Protein AF-A0A954IRK1-F1 (afdb_monomer)

Solvent-accessible surface area (backbone atoms only — not comparable to full-atom values): 16805 Å² total; per-residue (Å²): 124,54,46,43,70,70,38,47,50,55,27,49,77,69,71,39,44,66,49,48,50,53,33,41,55,30,56,16,26,64,76,26,81,50,84,68,35,54,69,31,32,67,33,58,53,97,67,85,59,77,88,41,52,36,66,66,55,35,39,48,58,37,45,70,46,44,84,88,58,62,56,24,46,35,26,43,45,80,78,45,67,74,75,62,48,66,50,53,34,32,78,46,75,53,88,55,41,67,70,48,80,45,56,43,41,37,35,34,39,58,61,42,58,61,42,58,49,44,34,32,38,35,38,72,78,34,48,40,92,78,71,48,68,74,46,49,45,78,35,68,38,31,64,66,62,91,68,44,46,77,43,63,74,48,96,66,40,38,28,31,40,37,39,39,54,75,55,65,72,40,56,63,46,92,92,42,90,55,64,42,30,51,33,33,34,39,34,35,27,29,46,87,82,35,62,18,31,75,15,40,43,36,40,35,40,68,68,35,42,43,77,43,61,50,100,84,50,46,58,40,33,41,33,33,48,45,24,85,78,67,72,43,87,65,57,60,90,73,46,59,43,50,72,36,33,39,41,46,39,60,50,96,88,65,48,70,58,21,32,42,36,41,40,86,95,44,77,46,45,31,38,54,81,33,30,41,51,82,49,95,97,38,70,33,49,61,45,48,42,80,40,76,45,96,89,72,48,63,35,55,38,77,42,76,50,78,81,129

Structure (mmCIF, N/CA/C/O backbone):
data_AF-A0A954IRK1-F1
#
_entry.id   AF-A0A954IRK1-F1
#
loop_
_atom_site.group_PDB
_atom_site.id
_atom_site.type_symbol
_atom_site.label_atom_id
_atom_site.label_alt_id
_atom_site.label_comp_id
_atom_site.label_asym_id
_atom_site.label_entity_id
_atom_site.label_seq_id
_atom_site.pdbx_PDB_ins_code
_atom_site.Cartn_x
_atom_site.Cartn_y
_atom_site.Cartn_z
_atom_site.occupancy
_atom_site.B_iso_or_equiv
_atom_site.auth_seq_id
_atom_site.auth_comp_id
_atom_site.auth_asym_id
_atom_site.auth_atom_id
_atom_site.pdbx_PDB_model_num
ATOM 1 N N . ALA A 1 1 ? -11.948 16.836 29.911 1.00 56.88 1 ALA A N 1
ATOM 2 C CA . ALA A 1 1 ? -11.462 15.596 29.266 1.00 56.88 1 ALA A CA 1
ATOM 3 C C . ALA A 1 1 ? -12.558 14.551 29.419 1.00 56.88 1 ALA A C 1
ATOM 5 O O . ALA A 1 1 ? -13.017 14.391 30.538 1.00 56.88 1 ALA A O 1
ATOM 6 N N . ALA A 1 2 ? -13.036 13.943 28.328 1.00 86.31 2 ALA A N 1
ATOM 7 C CA . ALA A 1 2 ? -14.229 13.086 28.358 1.00 86.31 2 ALA A CA 1
ATOM 8 C C . ALA A 1 2 ? -13.985 11.698 28.986 1.00 86.31 2 ALA A C 1
ATOM 10 O O . ALA A 1 2 ? -14.882 11.148 29.616 1.00 86.31 2 ALA A O 1
ATOM 11 N N . PHE A 1 3 ? -12.760 11.166 28.884 1.00 95.19 3 PHE A N 1
ATOM 12 C CA . PHE A 1 3 ? -12.379 9.949 29.604 1.00 95.19 3 PHE A CA 1
ATOM 13 C C . PHE A 1 3 ? -12.382 10.165 31.112 1.00 95.19 3 PHE A C 1
ATOM 15 O O . PHE A 1 3 ? -11.866 11.175 31.604 1.00 95.19 3 PHE A O 1
ATOM 22 N N . ARG A 1 4 ? -12.849 9.148 31.836 1.00 95.62 4 ARG A N 1
ATOM 23 C CA . ARG A 1 4 ? -12.657 9.063 33.283 1.00 95.62 4 ARG A CA 1
ATOM 24 C C . ARG A 1 4 ? -11.159 9.023 33.635 1.00 95.62 4 ARG A C 1
ATOM 26 O O . ARG A 1 4 ? -10.378 8.454 32.859 1.00 95.62 4 ARG A O 1
ATOM 33 N N . PRO A 1 5 ? -10.720 9.639 34.750 1.00 96.50 5 PRO A N 1
ATOM 34 C CA . PRO A 1 5 ? -9.298 9.755 35.084 1.00 96.50 5 PRO A CA 1
ATOM 35 C C . PRO A 1 5 ? -8.544 8.418 35.096 1.00 96.50 5 PRO A C 1
ATOM 37 O O . PRO A 1 5 ? -7.454 8.325 34.531 1.00 96.50 5 PRO A O 1
ATOM 40 N N . GLU A 1 6 ? -9.144 7.374 35.665 1.00 96.62 6 GLU A N 1
ATOM 41 C CA . GLU A 1 6 ? -8.580 6.025 35.762 1.00 96.62 6 GLU A CA 1
ATOM 42 C C . GLU A 1 6 ? -8.412 5.358 34.390 1.00 96.62 6 GLU A C 1
ATOM 44 O O . GLU A 1 6 ? -7.393 4.722 34.113 1.00 96.62 6 GLU A O 1
ATOM 49 N N . VAL A 1 7 ? -9.368 5.581 33.486 1.00 96.81 7 VAL A N 1
ATOM 50 C CA . VAL A 1 7 ? -9.326 5.088 32.102 1.00 96.81 7 VAL A CA 1
ATOM 51 C C . VAL A 1 7 ? -8.220 5.795 31.331 1.00 96.81 7 VAL A C 1
ATOM 53 O O . VAL A 1 7 ? -7.391 5.147 30.692 1.00 96.81 7 VAL A O 1
ATOM 56 N N . LYS A 1 8 ? -8.153 7.128 31.439 1.00 96.94 8 LYS A N 1
ATOM 57 C CA . LYS A 1 8 ? -7.100 7.925 30.802 1.00 96.94 8 LYS A CA 1
ATOM 58 C C . LYS A 1 8 ? -5.712 7.500 31.285 1.00 96.94 8 LYS A C 1
ATOM 60 O O . LYS A 1 8 ? -4.800 7.389 30.465 1.00 96.94 8 LYS A O 1
ATOM 65 N N . ALA A 1 9 ? -5.546 7.258 32.585 1.00 96.94 9 ALA A N 1
ATOM 66 C CA . ALA A 1 9 ? -4.287 6.799 33.164 1.00 96.94 9 ALA A CA 1
ATOM 67 C C . ALA A 1 9 ? -3.873 5.429 32.599 1.00 96.94 9 ALA A C 1
ATOM 69 O O . ALA A 1 9 ? -2.768 5.310 32.066 1.00 96.94 9 ALA A O 1
ATOM 70 N N . LYS A 1 10 ? -4.778 4.437 32.610 1.00 96.94 10 LYS A N 1
ATOM 71 C CA . LYS A 1 10 ? -4.513 3.087 32.079 1.00 96.94 10 LYS A CA 1
ATOM 72 C C . LYS A 1 10 ? -4.170 3.112 30.585 1.00 96.94 10 LYS A C 1
ATOM 74 O O . LYS A 1 10 ? -3.194 2.495 30.164 1.00 96.94 10 LYS A O 1
ATOM 79 N N . LEU A 1 11 ? -4.906 3.891 29.789 1.00 96.12 11 LEU A N 1
ATOM 80 C CA . LEU A 1 11 ? -4.621 4.080 28.363 1.00 96.12 11 LEU A CA 1
ATOM 81 C C . LEU A 1 11 ? -3.277 4.775 28.112 1.00 96.12 11 LEU A C 1
ATOM 83 O O . LEU A 1 11 ? -2.574 4.418 27.170 1.00 96.12 11 LEU A O 1
ATOM 87 N N . THR A 1 12 ? -2.907 5.759 28.935 1.00 96.62 12 THR A N 1
ATOM 88 C CA . THR A 1 12 ? -1.621 6.467 28.807 1.00 96.62 12 THR A CA 1
ATOM 89 C C . THR A 1 12 ? -0.462 5.526 29.113 1.00 96.62 12 THR A C 1
ATOM 91 O O . THR A 1 12 ? 0.466 5.431 28.316 1.00 96.62 12 THR A O 1
ATOM 94 N N . GLN A 1 13 ? -0.549 4.779 30.217 1.00 96.19 13 GLN A N 1
ATOM 95 C CA . GLN A 1 13 ? 0.470 3.808 30.618 1.00 96.19 13 GLN A CA 1
ATOM 96 C C . GLN A 1 13 ? 0.676 2.717 29.557 1.00 96.19 13 GLN A C 1
ATOM 98 O O . GLN A 1 13 ? 1.802 2.293 29.318 1.00 96.19 13 GLN A O 1
ATOM 103 N N . ALA A 1 14 ? -0.401 2.295 28.894 1.00 94.38 14 ALA A N 1
ATOM 104 C CA . ALA A 1 14 ? -0.354 1.298 27.829 1.00 94.38 14 ALA A CA 1
ATOM 105 C C . ALA A 1 14 ? 0.052 1.857 26.449 1.00 94.38 14 ALA A C 1
ATOM 107 O O . ALA A 1 14 ? 0.154 1.086 25.495 1.00 94.38 14 ALA A O 1
ATOM 108 N N . GLY A 1 15 ? 0.234 3.177 26.305 1.00 94.31 15 GLY A N 1
ATOM 109 C CA . GLY A 1 15 ? 0.493 3.821 25.011 1.00 94.31 15 GLY A CA 1
ATOM 110 C C . GLY A 1 15 ? -0.710 3.833 24.054 1.00 94.31 15 GLY A C 1
ATOM 111 O O . GLY A 1 15 ? -0.543 4.033 22.855 1.00 94.31 15 GLY A O 1
ATOM 112 N N . LEU A 1 16 ? -1.930 3.629 24.563 1.00 95.56 16 LEU A N 1
ATOM 113 C CA . LEU A 1 16 ? -3.160 3.477 23.775 1.00 95.56 16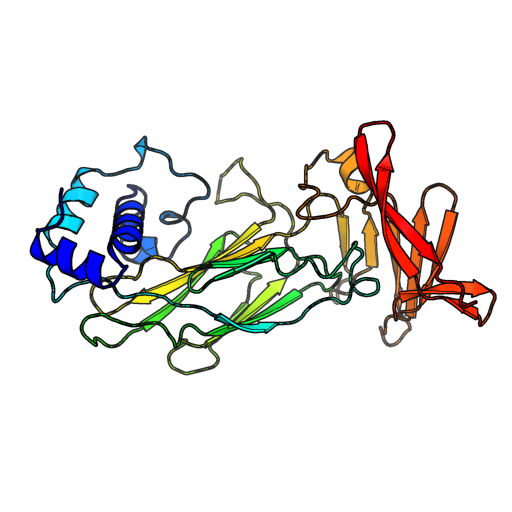 LEU A CA 1
ATOM 114 C C . LEU A 1 16 ? -4.116 4.670 23.851 1.00 95.56 16 LEU A C 1
ATOM 116 O O . LEU A 1 16 ? -5.164 4.639 23.209 1.00 95.56 16 LEU A O 1
ATOM 120 N N . LEU A 1 17 ? -3.764 5.748 24.561 1.00 95.94 17 LEU A N 1
ATOM 121 C CA . LEU A 1 17 ? -4.626 6.931 24.666 1.00 95.94 17 LEU A CA 1
ATOM 122 C C . LEU A 1 17 ? -4.953 7.538 23.295 1.00 95.94 17 LEU A C 1
ATOM 124 O O . LEU A 1 17 ? -6.123 7.645 22.937 1.00 95.94 17 LEU A O 1
ATOM 128 N N . MET A 1 18 ? -3.936 7.911 22.515 1.00 95.81 18 MET A N 1
ATOM 129 C CA . MET A 1 18 ? -4.160 8.530 21.204 1.00 95.81 18 MET A CA 1
ATOM 130 C C . MET A 1 18 ? -4.753 7.565 20.169 1.00 95.81 18 MET A C 1
ATOM 132 O O . MET A 1 18 ? -5.680 7.979 19.474 1.00 95.81 18 MET A O 1
ATOM 136 N N . PRO A 1 19 ? -4.325 6.289 20.084 1.00 95.62 19 PRO A N 1
ATOM 137 C CA . PRO A 1 19 ? -5.022 5.297 19.268 1.00 95.62 19 PRO A CA 1
ATOM 138 C C . PRO A 1 19 ? -6.514 5.183 19.615 1.00 95.62 19 PRO A C 1
ATOM 140 O O . PRO A 1 19 ? -7.358 5.216 18.722 1.00 95.62 19 PRO A O 1
ATOM 143 N N . THR A 1 20 ? -6.862 5.150 20.904 1.00 96.38 20 THR A N 1
ATOM 144 C CA . THR A 1 20 ? -8.264 5.100 21.353 1.00 96.38 20 THR A CA 1
ATOM 145 C C . THR A 1 20 ? -9.031 6.355 20.943 1.00 96.38 20 THR A C 1
ATOM 147 O O . THR A 1 20 ? -10.150 6.256 20.449 1.00 96.38 20 THR A O 1
ATOM 150 N N . VAL A 1 21 ? -8.425 7.541 21.064 1.00 95.75 21 VAL A N 1
ATOM 151 C CA . VAL A 1 21 ? -9.028 8.788 20.564 1.00 95.75 21 VAL A CA 1
ATOM 152 C C . VAL A 1 21 ? -9.284 8.714 19.056 1.00 95.75 21 VAL A C 1
ATOM 154 O O . VAL A 1 21 ? -10.361 9.106 18.618 1.00 95.75 21 VAL A O 1
ATOM 157 N N . GLN A 1 22 ? -8.349 8.177 18.262 1.00 94.94 22 GLN A N 1
ATOM 158 C CA . GLN A 1 22 ? -8.554 8.002 16.818 1.00 94.94 22 GLN A CA 1
ATOM 159 C C . GLN A 1 22 ? -9.697 7.032 16.505 1.00 94.94 22 GLN A C 1
ATOM 161 O O . GLN A 1 22 ? -10.480 7.284 15.589 1.00 94.94 22 GLN A O 1
ATOM 166 N N . MET A 1 23 ? -9.812 5.937 17.259 1.00 96.56 23 MET A N 1
ATOM 167 C CA . MET A 1 23 ? -10.917 4.992 17.118 1.00 96.56 23 MET A CA 1
ATOM 168 C C . MET A 1 23 ? -12.263 5.675 17.381 1.00 96.56 23 MET A C 1
ATOM 170 O O . MET A 1 23 ? -13.152 5.599 16.535 1.00 96.56 23 MET A O 1
ATOM 174 N N . ILE A 1 24 ? -12.389 6.391 18.505 1.00 96.00 24 ILE A N 1
ATOM 175 C CA . ILE A 1 24 ? -13.615 7.121 18.857 1.00 96.00 24 ILE A CA 1
ATOM 176 C C . ILE A 1 24 ? -13.931 8.180 17.799 1.00 96.00 24 ILE A C 1
ATOM 178 O O . ILE A 1 24 ? -15.072 8.269 17.355 1.00 96.00 24 ILE A O 1
ATOM 182 N N . PHE A 1 25 ? -12.936 8.956 17.364 1.00 95.81 25 PHE A N 1
ATOM 183 C CA . PHE A 1 25 ? -13.105 9.987 16.341 1.00 95.81 25 PHE A CA 1
ATOM 184 C C . PHE A 1 25 ? -13.715 9.421 15.052 1.00 95.81 25 PHE A C 1
ATOM 186 O O . PHE A 1 25 ? -14.681 9.969 14.530 1.00 95.81 25 PHE A O 1
ATOM 193 N N . ARG A 1 26 ? -13.201 8.278 14.585 1.00 96.38 26 ARG A N 1
ATOM 194 C CA . ARG A 1 26 ? -13.695 7.582 13.387 1.00 96.38 26 ARG A CA 1
ATOM 195 C C . ARG A 1 26 ? -15.095 7.001 13.581 1.00 96.38 26 ARG A C 1
ATOM 197 O O . ARG A 1 26 ? -15.951 7.198 12.727 1.00 96.38 26 ARG A O 1
ATOM 204 N N . MET A 1 27 ? -15.349 6.361 14.724 1.00 95.69 27 MET A N 1
ATOM 205 C CA . MET A 1 27 ? -16.680 5.863 15.105 1.00 95.69 27 MET A CA 1
ATOM 206 C C . MET A 1 27 ? -17.723 6.980 15.230 1.00 95.69 27 MET A C 1
ATOM 208 O O . MET A 1 27 ? -18.918 6.735 15.083 1.00 95.69 27 MET A O 1
ATOM 212 N N . SER A 1 28 ? -17.277 8.200 15.523 1.00 95.25 28 SER A N 1
ATOM 213 C CA . SER A 1 28 ? -18.137 9.368 15.718 1.00 95.25 28 SER A CA 1
ATOM 214 C C . SER A 1 28 ? -18.416 10.135 14.427 1.00 95.25 28 SER A C 1
ATOM 216 O O . SER A 1 28 ? -19.041 11.189 14.471 1.00 95.25 28 SER A O 1
ATOM 218 N N . ASN A 1 29 ? -17.969 9.638 13.274 1.00 95.06 29 ASN A N 1
ATOM 219 C CA . ASN A 1 29 ? -18.402 10.190 11.999 1.00 95.06 29 ASN A CA 1
ATOM 220 C C . ASN A 1 29 ? -19.899 9.880 11.796 1.00 95.06 29 ASN A C 1
ATOM 222 O O . ASN A 1 29 ? -20.327 8.746 11.985 1.00 95.06 29 ASN A O 1
ATOM 226 N N . LYS A 1 30 ? -20.696 10.881 11.415 1.00 95.12 30 LYS A N 1
ATOM 227 C CA . LYS A 1 30 ? -22.149 10.769 11.200 1.00 95.12 30 LYS A CA 1
ATOM 228 C C . LYS A 1 30 ? -22.521 9.761 10.115 1.00 95.12 30 LYS A C 1
ATOM 230 O O . LYS A 1 30 ? -23.611 9.216 10.164 1.00 95.12 30 LYS A O 1
ATOM 235 N N . GLN A 1 31 ? -21.617 9.494 9.172 1.00 92.62 31 GLN A N 1
ATOM 236 C CA . GLN A 1 31 ? -21.798 8.460 8.146 1.00 92.62 31 GLN A CA 1
ATOM 237 C C . GLN A 1 31 ? -21.628 7.029 8.689 1.00 92.62 31 GLN A C 1
ATOM 239 O O . GLN A 1 31 ? -21.910 6.066 7.981 1.00 92.62 31 GLN A O 1
ATOM 244 N N . VAL A 1 32 ? -21.128 6.879 9.921 1.00 95.00 32 VAL A N 1
ATOM 245 C CA . VAL A 1 32 ? -20.986 5.599 10.623 1.00 95.00 32 VAL A CA 1
ATOM 246 C C . VAL A 1 32 ? -22.231 5.399 11.481 1.00 95.00 32 VAL A C 1
ATOM 248 O O . VAL A 1 32 ? -22.283 5.789 12.656 1.00 95.00 32 VAL A O 1
ATOM 251 N N . GLU A 1 33 ? -23.252 4.823 10.856 1.00 93.56 33 G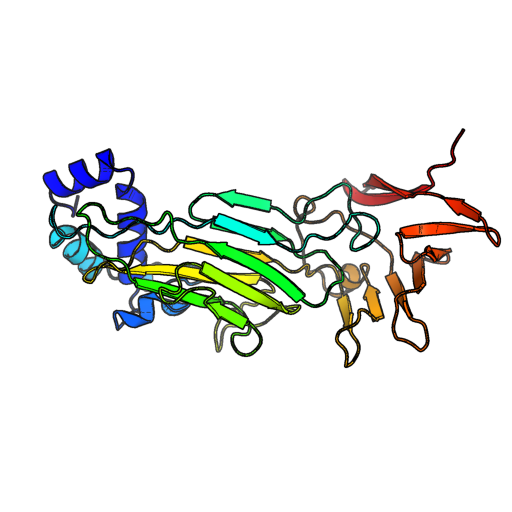LU A N 1
ATOM 252 C CA . GLU A 1 33 ? -24.578 4.618 11.444 1.00 93.56 33 GLU A CA 1
ATOM 253 C C . GLU A 1 33 ? -24.621 3.334 12.277 1.00 93.56 33 GLU A C 1
ATOM 255 O O . GLU A 1 33 ? -25.239 3.290 13.341 1.00 93.56 33 GLU A O 1
ATOM 260 N N . THR A 1 34 ? -23.897 2.307 11.832 1.00 93.50 34 THR A N 1
ATOM 261 C CA . THR A 1 34 ? -23.828 0.989 12.465 1.00 93.50 34 THR A CA 1
ATOM 262 C C . THR A 1 34 ? -22.408 0.659 12.942 1.00 93.50 34 THR A C 1
ATOM 264 O O . THR A 1 34 ? -21.432 1.232 12.450 1.00 93.50 34 THR A O 1
ATOM 267 N N . PRO A 1 35 ? -22.239 -0.285 13.889 1.00 89.75 35 PRO A N 1
ATOM 268 C CA . PRO A 1 35 ? -20.911 -0.767 14.277 1.00 89.75 35 PRO A CA 1
ATOM 269 C C . PRO A 1 35 ? -20.104 -1.359 13.112 1.00 89.75 35 PRO A C 1
ATOM 271 O O . PRO A 1 35 ? -18.876 -1.255 13.111 1.00 89.75 35 PRO A O 1
ATOM 274 N N . ASP A 1 36 ? -20.781 -1.947 12.123 1.00 93.25 36 ASP A N 1
ATOM 275 C CA . ASP A 1 36 ? -20.142 -2.575 10.964 1.00 93.25 36 ASP A CA 1
ATOM 276 C C . ASP A 1 36 ? -19.598 -1.544 9.968 1.00 93.25 36 ASP A C 1
ATOM 278 O O . ASP A 1 36 ? -18.547 -1.779 9.369 1.00 93.25 36 ASP A O 1
ATOM 282 N N . ASP A 1 37 ? -20.213 -0.356 9.872 1.00 96.19 37 ASP A N 1
ATOM 283 C CA . ASP A 1 37 ? -19.698 0.750 9.049 1.00 96.19 37 ASP A CA 1
ATOM 284 C C . ASP A 1 37 ? -18.270 1.152 9.446 1.00 96.19 37 ASP A C 1
ATOM 286 O O . ASP A 1 37 ? -17.517 1.664 8.610 1.00 96.19 37 ASP A O 1
ATOM 290 N N . TYR A 1 38 ? -17.863 0.879 10.693 1.00 96.81 38 TYR A N 1
ATOM 291 C CA . TYR A 1 38 ? -16.495 1.106 11.150 1.00 96.81 38 TYR A CA 1
ATOM 292 C C . TYR A 1 38 ? -15.457 0.352 10.325 1.00 96.81 38 TYR A C 1
ATOM 294 O O . TYR A 1 38 ? -14.358 0.846 10.142 1.00 96.81 38 TYR A O 1
ATOM 302 N N . ARG A 1 39 ? -15.785 -0.831 9.801 1.00 95.94 39 ARG A N 1
ATOM 303 C CA . ARG A 1 39 ? -14.852 -1.653 9.015 1.00 95.94 39 ARG A CA 1
ATOM 304 C C . ARG A 1 39 ? -14.965 -1.376 7.513 1.00 95.94 39 ARG A C 1
ATOM 306 O O . ARG A 1 39 ? -14.617 -2.220 6.692 1.00 95.94 39 ARG A O 1
ATOM 313 N N . THR A 1 40 ? -15.464 -0.201 7.142 1.00 95.31 40 THR A N 1
ATOM 314 C CA . THR A 1 40 ? -15.662 0.210 5.746 1.00 95.31 40 THR A CA 1
ATOM 315 C C . THR A 1 40 ? -15.008 1.560 5.478 1.00 95.31 40 THR A C 1
ATOM 317 O O . THR A 1 40 ? -14.686 2.308 6.403 1.00 95.31 40 THR A O 1
ATOM 320 N N . GLY A 1 41 ? -14.868 1.930 4.202 1.00 92.88 41 GLY A N 1
ATOM 321 C CA . GLY A 1 41 ? -14.355 3.247 3.810 1.00 92.88 41 GLY A CA 1
ATOM 322 C C . GLY A 1 41 ? -15.096 4.437 4.447 1.00 92.88 41 GLY A C 1
ATOM 323 O O . GLY A 1 41 ? -14.490 5.494 4.618 1.00 92.88 41 GLY A O 1
ATOM 324 N N . LYS A 1 42 ? -16.355 4.272 4.896 1.00 93.31 42 LYS A N 1
ATOM 325 C CA . LYS A 1 42 ? -17.151 5.331 5.551 1.00 93.31 42 LYS A CA 1
ATOM 326 C C . LYS A 1 42 ? -16.490 5.884 6.820 1.00 93.31 42 LYS A C 1
ATOM 328 O O . LYS A 1 42 ? -16.449 7.095 7.026 1.00 93.31 42 LYS A O 1
ATOM 333 N N . ALA A 1 43 ? -15.927 5.015 7.663 1.00 95.56 43 ALA A N 1
ATOM 334 C CA . ALA A 1 43 ? -15.214 5.417 8.884 1.00 95.56 43 ALA A CA 1
ATOM 335 C C . ALA A 1 43 ? -13.750 5.826 8.626 1.00 95.56 43 ALA A C 1
ATOM 337 O O . ALA A 1 43 ? -13.053 6.359 9.505 1.00 95.56 43 ALA A O 1
ATOM 338 N N . HIS A 1 44 ? -13.268 5.583 7.407 1.00 94.94 44 HIS A N 1
ATOM 339 C CA . HIS A 1 44 ? -11.887 5.796 6.997 1.00 94.94 44 HIS A CA 1
ATOM 340 C C . HIS A 1 44 ? -11.770 6.636 5.717 1.00 94.94 44 HIS A C 1
ATOM 342 O O . HIS A 1 44 ? -11.042 6.242 4.805 1.00 94.94 44 HIS A O 1
ATOM 348 N N . PRO A 1 45 ? -12.430 7.810 5.644 1.00 92.00 45 PRO A N 1
ATOM 349 C CA . PRO A 1 45 ? -12.411 8.616 4.437 1.00 92.00 45 PRO A CA 1
ATOM 350 C C . PRO A 1 45 ? -11.007 9.164 4.162 1.00 92.00 45 PRO A C 1
ATOM 352 O O . PRO A 1 45 ? -10.193 9.354 5.070 1.00 92.00 45 PRO A O 1
ATOM 355 N N . THR A 1 46 ? -10.746 9.486 2.893 1.00 88.62 46 THR A N 1
ATOM 356 C CA . THR A 1 46 ? -9.491 10.139 2.474 1.00 88.62 46 THR A CA 1
ATOM 357 C C . THR A 1 46 ? -9.278 11.465 3.198 1.00 88.62 46 THR A C 1
ATOM 359 O O . THR A 1 46 ? -8.155 11.795 3.571 1.00 88.62 46 THR A O 1
ATOM 362 N N . VAL A 1 47 ? -10.362 12.215 3.399 1.00 88.81 47 VAL A N 1
ATOM 363 C CA . VAL A 1 47 ? -10.377 13.496 4.102 1.00 88.81 47 VAL A CA 1
ATOM 364 C C . VAL A 1 47 ? -11.571 13.504 5.046 1.00 88.81 47 VAL A C 1
ATOM 366 O O . VAL A 1 47 ? -12.674 13.128 4.655 1.00 88.81 47 VAL A O 1
ATOM 369 N N . PHE A 1 48 ? -11.355 13.936 6.285 1.00 91.31 48 PHE A N 1
ATOM 370 C CA . PHE A 1 48 ? -12.439 14.131 7.242 1.00 91.31 48 PHE A CA 1
ATOM 371 C C . PHE A 1 48 ? -13.077 15.504 7.043 1.00 91.31 48 PHE A C 1
ATOM 373 O O . PHE A 1 48 ? -12.387 16.521 7.100 1.00 91.31 48 PHE A O 1
ATOM 380 N N . ASP A 1 49 ? -14.397 15.537 6.867 1.00 90.69 49 ASP A N 1
ATOM 381 C CA . ASP A 1 49 ? -15.177 16.770 6.956 1.00 90.69 49 ASP A CA 1
ATOM 382 C C . ASP A 1 49 ? -15.569 17.009 8.417 1.00 90.69 49 ASP A C 1
ATOM 384 O O . ASP A 1 49 ? -16.282 16.209 9.027 1.00 90.69 49 ASP A O 1
ATOM 388 N N . GLY A 1 50 ? -15.126 18.135 8.980 1.00 90.81 50 GLY A N 1
ATOM 389 C CA . GLY A 1 50 ? -15.436 18.514 10.356 1.00 90.81 50 GLY A CA 1
ATOM 390 C C . GLY A 1 50 ? -16.939 18.590 10.649 1.00 90.81 50 GLY A C 1
ATOM 391 O O . GLY A 1 50 ? -17.358 18.318 11.772 1.00 90.81 50 GLY A O 1
ATOM 392 N N . LYS A 1 51 ? -17.774 18.881 9.640 1.00 93.75 51 LYS A N 1
ATOM 393 C CA . LYS A 1 51 ? -19.242 18.913 9.779 1.00 93.75 51 LYS A CA 1
ATOM 394 C C . LYS A 1 51 ? -19.847 17.529 10.022 1.00 93.75 51 LYS A C 1
ATOM 396 O O . LYS A 1 51 ? -20.957 17.432 10.559 1.00 93.75 51 LYS A O 1
ATOM 401 N N . GLN A 1 52 ? -19.127 16.473 9.646 1.00 93.25 52 GLN A N 1
ATOM 402 C CA . GLN A 1 52 ? -19.536 15.081 9.822 1.00 93.25 52 GLN A CA 1
ATOM 403 C C . GLN A 1 52 ? -19.122 14.505 11.177 1.00 93.25 52 GLN A C 1
ATOM 405 O O . GLN A 1 52 ? -19.424 13.353 11.457 1.00 93.25 52 GLN A O 1
ATOM 410 N N . ILE A 1 53 ? -18.468 15.276 12.046 1.00 93.31 53 ILE A N 1
ATOM 411 C CA . ILE A 1 53 ? -18.106 14.807 13.384 1.00 93.31 53 ILE A CA 1
ATOM 412 C C . ILE A 1 53 ? -19.308 14.968 14.322 1.00 93.31 53 ILE A C 1
ATOM 414 O O . ILE A 1 53 ? -19.837 16.068 14.495 1.00 93.31 53 ILE A O 1
ATOM 418 N N . ASP A 1 54 ? -19.723 13.880 14.963 1.00 95.38 54 ASP A N 1
ATOM 419 C CA . ASP A 1 54 ? -20.654 13.893 16.087 1.00 95.38 54 ASP A CA 1
ATOM 420 C C . ASP A 1 54 ? -19.881 14.034 17.408 1.00 95.38 54 ASP A C 1
ATOM 422 O O . ASP A 1 54 ? -19.352 13.076 17.979 1.00 95.38 54 ASP A O 1
ATOM 426 N N . MET A 1 55 ? -19.802 15.271 17.900 1.00 94.12 55 MET A N 1
ATOM 427 C CA . MET A 1 55 ? -19.107 15.581 19.149 1.00 94.12 55 MET A CA 1
ATOM 428 C C . MET A 1 55 ? -19.758 14.936 20.377 1.00 94.12 55 MET A C 1
ATOM 430 O O . MET A 1 55 ? -19.047 14.590 21.321 1.00 94.12 55 MET A O 1
ATOM 434 N N . VAL A 1 56 ? -21.085 14.781 20.389 1.00 94.94 56 VAL A N 1
ATOM 435 C CA . VAL A 1 56 ? -21.805 14.205 21.534 1.00 94.94 56 VAL A CA 1
ATOM 436 C C . VAL A 1 56 ? -21.511 12.712 21.611 1.00 94.94 56 VAL A C 1
ATOM 438 O O . VAL A 1 56 ? -21.116 12.225 22.670 1.00 94.94 56 VAL A O 1
ATOM 441 N N . LYS A 1 57 ? -21.582 12.007 20.474 1.00 95.06 57 LYS A N 1
ATOM 442 C CA . LYS A 1 57 ? -21.184 10.596 20.364 1.00 95.06 57 LYS A CA 1
ATOM 443 C C . LYS A 1 57 ? -19.740 10.387 20.824 1.00 95.06 57 LYS A C 1
ATOM 445 O O . LYS A 1 57 ? -19.482 9.494 21.627 1.00 95.06 57 LYS A O 1
ATOM 450 N N . MET A 1 58 ? -18.820 11.263 20.416 1.00 95.06 58 MET A N 1
ATOM 451 C CA . MET A 1 58 ? -17.413 11.193 20.828 1.00 95.06 58 MET A CA 1
ATOM 452 C C . MET A 1 58 ? -17.228 11.320 22.348 1.00 95.06 58 MET A C 1
ATOM 454 O O . MET A 1 58 ? -16.454 10.564 22.943 1.00 95.06 58 MET A O 1
ATOM 458 N N . VAL A 1 59 ? -17.928 12.262 22.990 1.00 95.44 59 VAL A N 1
ATOM 459 C CA . VAL A 1 59 ? -17.864 12.452 24.448 1.00 95.44 59 VAL A CA 1
ATOM 460 C C . VAL A 1 59 ? -18.471 11.258 25.183 1.00 95.44 59 VAL A C 1
ATOM 462 O O . VAL A 1 59 ? -17.839 10.750 26.110 1.00 95.44 59 VAL A O 1
ATOM 465 N N . ASN A 1 60 ? -19.638 10.779 24.747 1.00 95.06 60 ASN A N 1
ATOM 466 C CA . ASN A 1 60 ? -20.330 9.654 25.378 1.00 95.06 60 ASN A CA 1
ATOM 467 C C . ASN A 1 60 ? -19.496 8.370 25.303 1.00 95.06 60 ASN A C 1
ATOM 469 O O . ASN A 1 60 ? -19.230 7.760 26.335 1.00 95.06 60 ASN A O 1
ATOM 473 N N . MET A 1 61 ? -18.962 8.030 24.123 1.00 94.56 61 MET A N 1
ATOM 474 C CA . MET A 1 61 ? -18.098 6.856 23.952 1.00 94.56 61 MET A CA 1
ATOM 475 C C . MET A 1 61 ? -16.866 6.896 24.866 1.00 94.56 61 MET A C 1
ATOM 477 O O . MET A 1 61 ? -16.488 5.882 25.449 1.00 94.56 61 MET A O 1
ATOM 481 N N . ALA A 1 62 ? -16.227 8.062 25.007 1.00 95.25 62 ALA A N 1
ATOM 482 C CA . ALA A 1 62 ? -15.076 8.214 25.895 1.00 95.25 62 ALA A CA 1
ATOM 483 C C . ALA A 1 62 ? -15.459 8.091 27.380 1.00 95.25 62 ALA A C 1
ATOM 485 O O . ALA A 1 62 ? -14.670 7.581 28.177 1.00 95.25 62 ALA A O 1
ATOM 486 N N . HIS A 1 63 ? -16.648 8.565 27.756 1.00 94.81 63 HIS A N 1
ATOM 487 C CA . HIS A 1 63 ? -17.136 8.524 29.132 1.00 94.81 63 HIS A CA 1
ATOM 488 C C . HIS A 1 63 ? -17.560 7.111 29.566 1.00 94.81 63 HIS A C 1
ATOM 490 O O . HIS A 1 63 ? -17.255 6.685 30.684 1.00 94.81 63 HIS A O 1
ATOM 496 N N . GLU A 1 64 ? -18.214 6.372 28.668 1.00 93.31 64 GLU A N 1
ATOM 497 C CA . GLU A 1 64 ? -18.738 5.022 28.907 1.00 93.31 64 GLU A CA 1
ATOM 498 C C . GLU A 1 64 ? -17.636 3.966 29.071 1.00 93.31 64 GLU A C 1
ATOM 500 O O . GLU A 1 64 ? -17.817 3.002 29.818 1.00 93.31 64 GLU A O 1
ATOM 505 N N . MET A 1 65 ? -16.465 4.157 28.450 1.00 94.31 65 MET A N 1
ATOM 506 C CA . MET A 1 65 ? -15.328 3.242 28.612 1.00 94.31 65 MET A CA 1
ATOM 507 C C . MET A 1 65 ? -14.935 3.077 30.080 1.00 94.31 65 MET A C 1
ATOM 509 O O . MET A 1 65 ? -14.862 4.050 30.829 1.00 94.31 65 MET A O 1
ATOM 513 N N . THR A 1 66 ? -14.648 1.837 30.478 1.00 95.19 66 THR A N 1
ATOM 514 C CA . THR A 1 66 ? -14.137 1.430 31.799 1.00 95.19 66 THR A CA 1
ATOM 515 C C . THR A 1 66 ? -12.740 0.818 31.649 1.00 95.19 66 THR A C 1
ATOM 517 O O . THR A 1 66 ? -12.313 0.472 30.548 1.00 95.19 66 THR A O 1
ATOM 520 N N . THR A 1 67 ? -12.028 0.597 32.756 1.00 94.81 67 THR A N 1
ATOM 521 C CA . THR A 1 67 ? -10.737 -0.116 32.738 1.00 94.81 67 THR A CA 1
ATOM 522 C C . THR A 1 67 ? -10.836 -1.568 32.259 1.00 94.81 67 THR A C 1
ATOM 524 O O . THR A 1 67 ? -9.817 -2.120 31.844 1.00 94.81 67 THR A O 1
ATOM 527 N N . GLU A 1 68 ? -12.034 -2.159 32.279 1.00 93.06 68 GLU A N 1
ATOM 528 C CA . GLU A 1 68 ? -12.321 -3.550 31.879 1.00 93.06 68 GLU A CA 1
ATOM 529 C C . GLU A 1 68 ? -12.867 -3.665 30.448 1.00 93.06 68 GLU A C 1
ATOM 531 O O . GLU A 1 68 ? -13.150 -4.751 29.936 1.00 93.06 68 GLU A O 1
ATOM 536 N N . THR A 1 69 ? -13.066 -2.523 29.798 1.00 91.62 69 THR A N 1
ATOM 537 C CA . THR A 1 69 ? -13.730 -2.414 28.498 1.00 91.62 69 THR A CA 1
ATOM 538 C C . THR A 1 69 ? -12.904 -1.542 27.555 1.00 91.62 69 THR A C 1
ATOM 540 O O . THR A 1 69 ? -13.424 -0.785 26.751 1.00 91.62 69 THR A O 1
ATOM 543 N N . LEU A 1 70 ? -11.579 -1.617 27.664 1.00 95.31 70 LEU A N 1
ATOM 544 C CA . LEU A 1 70 ? -10.688 -0.871 26.780 1.00 95.31 70 LEU A CA 1
ATOM 545 C C . LEU A 1 70 ? -10.666 -1.499 25.378 1.00 95.31 70 LEU A C 1
ATOM 547 O O . LEU A 1 70 ? -10.858 -2.712 25.252 1.00 95.31 70 LEU A O 1
ATOM 551 N N . PRO A 1 71 ? -10.430 -0.705 24.321 1.00 96.00 71 PRO A N 1
ATOM 552 C CA . PRO A 1 71 ? -10.277 -1.253 22.985 1.00 96.00 71 PRO A CA 1
ATOM 553 C C . PRO A 1 71 ? -8.990 -2.081 22.862 1.00 96.00 71 PRO A C 1
ATOM 555 O O . PRO A 1 71 ? -7.984 -1.770 23.514 1.00 96.00 71 PRO A O 1
ATOM 558 N N . PRO A 1 72 ? -8.994 -3.111 22.001 1.00 97.50 72 PRO A N 1
ATOM 559 C CA . PRO A 1 72 ? -7.793 -3.871 21.702 1.00 97.50 72 PRO A CA 1
ATOM 560 C C . PRO A 1 72 ? -6.840 -3.069 20.804 1.00 97.50 72 PRO A C 1
ATOM 562 O O . PRO A 1 72 ? -7.195 -2.043 20.219 1.00 97.50 72 PRO A O 1
ATOM 565 N N . PHE A 1 73 ? -5.612 -3.557 20.666 1.00 97.44 73 PHE A N 1
ATOM 566 C CA . PHE A 1 73 ? -4.584 -2.988 19.803 1.00 97.44 73 PHE A CA 1
ATOM 567 C C . PHE A 1 73 ? -4.306 -3.918 18.624 1.00 97.44 73 PHE A C 1
ATOM 569 O O . PHE A 1 73 ? -3.868 -5.052 18.826 1.00 97.44 73 PHE A O 1
ATOM 576 N N . CYS A 1 74 ? -4.548 -3.425 17.406 1.00 98.19 74 CYS A N 1
ATOM 577 C CA . CYS A 1 74 ? -4.187 -4.120 16.175 1.00 98.19 74 CYS A CA 1
ATOM 578 C C . CYS A 1 74 ? -2.727 -3.832 15.833 1.00 98.19 74 CYS A C 1
ATOM 580 O O . CYS A 1 74 ? -2.345 -2.675 15.640 1.00 98.19 74 CYS A O 1
ATOM 582 N N . GLN A 1 75 ? -1.931 -4.889 15.732 1.00 98.12 75 GLN A N 1
ATOM 583 C CA . GLN A 1 75 ? -0.543 -4.819 15.307 1.00 98.12 75 GLN A CA 1
ATOM 584 C C . GLN A 1 75 ? -0.340 -5.712 14.093 1.00 98.12 75 GLN A C 1
ATOM 586 O O . GLN A 1 75 ? -0.648 -6.897 14.166 1.00 98.12 75 GLN A O 1
ATOM 591 N N . ILE A 1 76 ? 0.212 -5.146 13.022 1.00 98.75 76 ILE A N 1
ATOM 592 C CA . ILE A 1 76 ? 0.449 -5.818 11.746 1.00 98.75 76 ILE A CA 1
ATOM 593 C C . ILE A 1 76 ? 1.936 -5.874 11.394 1.00 98.75 76 ILE A C 1
ATOM 595 O O . ILE A 1 76 ? 2.720 -5.016 11.803 1.00 98.75 76 ILE A O 1
ATOM 599 N N . GLU A 1 77 ? 2.317 -6.877 10.610 1.00 98.69 77 GLU A N 1
ATOM 600 C CA . GLU A 1 77 ? 3.645 -6.999 10.014 1.00 98.69 77 GLU A CA 1
ATOM 601 C C . GLU A 1 77 ? 3.607 -7.723 8.664 1.00 98.69 77 GLU A C 1
ATOM 603 O O . GLU A 1 77 ? 2.708 -8.526 8.396 1.00 98.69 77 GLU A O 1
ATOM 608 N N . VAL A 1 78 ? 4.608 -7.449 7.823 1.00 98.62 78 VAL A N 1
ATOM 609 C CA . VAL A 1 78 ? 4.859 -8.215 6.597 1.00 98.62 78 VAL A CA 1
ATOM 610 C C . VAL A 1 78 ? 5.685 -9.445 6.948 1.00 98.62 78 VAL A C 1
ATOM 612 O O . VAL A 1 78 ? 6.785 -9.331 7.484 1.00 98.62 78 VAL A O 1
ATOM 615 N N . VAL A 1 79 ? 5.148 -10.618 6.632 1.00 98.50 79 VAL A N 1
ATOM 616 C CA . VAL A 1 79 ? 5.832 -11.909 6.773 1.00 98.50 79 VAL A CA 1
ATOM 617 C C . VAL A 1 79 ? 6.639 -12.206 5.515 1.00 98.50 79 VAL A C 1
ATOM 619 O O . VAL A 1 79 ? 7.773 -12.669 5.590 1.00 98.50 79 VAL A O 1
ATOM 622 N N . GLU A 1 80 ? 6.036 -11.944 4.359 1.00 98.31 80 GLU A N 1
ATOM 623 C CA . GLU A 1 80 ? 6.588 -12.239 3.045 1.00 98.31 80 GLU A CA 1
ATOM 624 C C . GLU A 1 80 ? 6.026 -11.233 2.041 1.00 98.31 80 GLU A C 1
ATOM 626 O O . GLU A 1 80 ? 4.870 -10.827 2.152 1.00 98.31 80 GLU A O 1
ATOM 631 N N . GLU A 1 81 ? 6.815 -10.816 1.059 1.00 97.75 81 GLU A N 1
ATOM 632 C CA . GLU A 1 81 ? 6.317 -9.996 -0.040 1.00 97.75 81 GLU A CA 1
ATOM 633 C C . GLU A 1 81 ? 7.156 -10.173 -1.297 1.00 97.75 81 GLU A C 1
ATOM 635 O O . GLU A 1 81 ? 8.370 -10.379 -1.235 1.00 97.75 81 GLU A O 1
ATOM 640 N N . ASP A 1 82 ? 6.499 -10.014 -2.441 1.00 95.38 82 ASP A N 1
ATOM 641 C CA . ASP A 1 82 ? 7.180 -10.016 -3.725 1.00 95.38 82 ASP A CA 1
ATOM 642 C C . ASP A 1 82 ? 7.742 -8.613 -3.978 1.00 95.38 82 ASP A C 1
ATOM 644 O O . ASP A 1 82 ? 7.003 -7.622 -3.983 1.00 95.38 82 ASP A O 1
ATOM 648 N N . LEU A 1 83 ? 9.061 -8.511 -4.153 1.00 93.38 83 LEU A N 1
ATOM 649 C CA . LEU A 1 83 ? 9.761 -7.254 -4.427 1.00 93.38 83 LEU A CA 1
ATOM 650 C C . LEU A 1 83 ? 10.409 -7.289 -5.806 1.00 93.38 83 LEU A C 1
ATOM 652 O O . LEU A 1 83 ? 11.055 -8.271 -6.185 1.00 93.38 83 LEU A O 1
ATOM 656 N N . GLY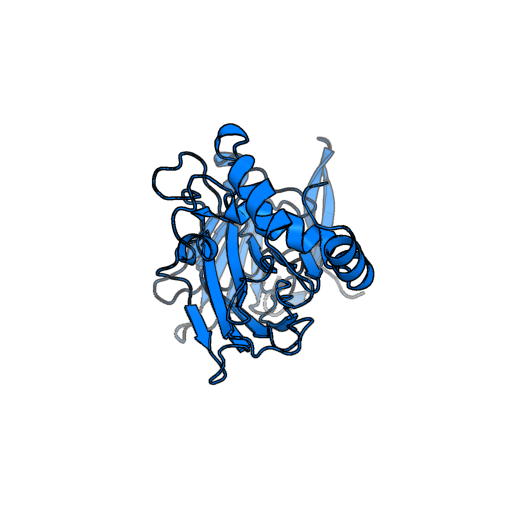 A 1 84 ? 10.268 -6.187 -6.536 1.00 94.94 84 GLY A N 1
ATOM 657 C CA . GLY A 1 84 ? 10.955 -5.994 -7.798 1.00 94.94 84 GLY A CA 1
ATOM 658 C C . GLY A 1 84 ? 12.456 -5.790 -7.596 1.00 94.94 84 GLY A C 1
ATOM 659 O O . GLY A 1 84 ? 12.917 -5.221 -6.604 1.00 94.94 84 GLY A O 1
ATOM 660 N N . LYS A 1 85 ? 13.244 -6.219 -8.578 1.00 96.50 85 LYS A N 1
ATOM 661 C CA . LYS A 1 85 ? 14.663 -5.880 -8.682 1.00 96.50 85 LYS A CA 1
ATOM 662 C C . LYS A 1 85 ? 14.833 -4.624 -9.529 1.00 96.50 85 LYS A C 1
ATOM 664 O O . LYS A 1 85 ? 14.397 -4.577 -10.682 1.00 96.50 85 LYS A O 1
ATOM 669 N N . VAL A 1 86 ? 15.520 -3.630 -8.970 1.00 97.00 86 VAL A N 1
ATOM 670 C CA . VAL A 1 86 ? 15.918 -2.413 -9.691 1.00 97.00 86 VAL A CA 1
ATOM 671 C C . VAL A 1 86 ? 16.747 -2.789 -10.918 1.00 97.00 86 VAL A C 1
ATOM 673 O O . VAL A 1 86 ? 17.636 -3.633 -10.835 1.00 97.00 86 VAL A O 1
ATOM 676 N N . GLY A 1 87 ? 16.447 -2.169 -12.056 1.00 95.88 87 GLY A N 1
ATOM 677 C CA . GLY A 1 87 ? 17.102 -2.432 -13.336 1.00 95.88 87 GLY A CA 1
ATOM 678 C C . GLY A 1 87 ? 16.518 -3.608 -14.119 1.00 95.88 87 GLY A C 1
ATOM 679 O O . GLY A 1 87 ? 16.854 -3.756 -15.288 1.00 95.88 87 GLY A O 1
ATOM 680 N N . ARG A 1 88 ? 15.620 -4.403 -13.522 1.00 96.19 88 ARG A N 1
ATOM 681 C CA . ARG A 1 88 ? 14.981 -5.562 -14.169 1.00 96.19 88 ARG A CA 1
ATOM 682 C C . ARG A 1 88 ? 13.459 -5.474 -14.177 1.00 96.19 88 ARG A C 1
ATOM 684 O O . ARG A 1 88 ? 12.822 -5.648 -15.217 1.00 96.19 88 ARG A O 1
ATOM 691 N N . ASP A 1 89 ? 12.883 -5.250 -13.001 1.00 97.06 89 ASP A N 1
ATOM 692 C CA . ASP A 1 89 ? 11.435 -5.244 -12.791 1.00 97.06 89 ASP A CA 1
ATOM 693 C C . ASP A 1 89 ? 10.886 -3.815 -12.760 1.00 97.06 89 ASP A C 1
ATOM 695 O O . ASP A 1 89 ? 9.744 -3.596 -13.141 1.00 97.06 89 ASP A O 1
ATOM 699 N N . TYR A 1 90 ? 11.710 -2.845 -12.358 1.00 97.00 90 TYR A N 1
ATOM 700 C CA . TYR A 1 90 ? 11.453 -1.408 -12.464 1.00 97.00 90 TYR A CA 1
ATOM 701 C C . TYR A 1 90 ? 12.778 -0.632 -12.455 1.00 97.00 90 TYR A C 1
ATOM 703 O O . TYR A 1 90 ? 13.837 -1.202 -12.179 1.00 97.00 90 TYR A O 1
ATOM 711 N N . PHE A 1 91 ? 12.737 0.675 -12.722 1.00 96.25 91 PHE A N 1
ATOM 712 C CA . PHE A 1 91 ? 13.939 1.508 -12.846 1.00 96.25 91 PHE A CA 1
ATOM 713 C C . PHE A 1 91 ? 13.936 2.630 -11.822 1.00 96.25 91 PHE A C 1
ATOM 715 O O . PHE A 1 91 ? 12.968 3.378 -11.711 1.00 96.25 91 PHE A O 1
ATOM 722 N N . ASP A 1 92 ? 15.015 2.741 -11.054 1.00 95.62 92 ASP A N 1
ATOM 723 C CA . ASP A 1 92 ? 15.169 3.786 -10.055 1.00 95.62 92 ASP A CA 1
ATOM 724 C C . ASP A 1 92 ? 16.618 3.867 -9.552 1.00 95.62 92 ASP A C 1
ATOM 726 O O . ASP A 1 92 ? 17.423 2.987 -9.839 1.00 95.62 92 ASP A O 1
ATOM 730 N N . VAL A 1 93 ? 16.941 4.879 -8.748 1.00 94.19 93 VAL A N 1
ATOM 731 C CA . VAL A 1 93 ? 18.248 5.030 -8.085 1.00 94.19 93 VAL A CA 1
ATOM 732 C C . VAL A 1 93 ? 18.497 4.017 -6.962 1.00 94.19 93 VAL A C 1
ATOM 734 O O . VAL A 1 93 ? 19.593 3.964 -6.411 1.00 94.19 93 VAL A O 1
ATOM 737 N N . GLY A 1 94 ? 17.494 3.211 -6.600 1.00 93.88 94 GLY A N 1
ATOM 738 C CA . GLY A 1 94 ? 17.612 2.192 -5.562 1.00 93.88 94 GLY A CA 1
ATOM 739 C C . GLY A 1 94 ? 16.291 1.489 -5.229 1.00 93.88 94 GLY A C 1
ATOM 740 O O . GLY A 1 94 ? 15.250 1.778 -5.831 1.00 93.88 94 GLY A O 1
ATOM 741 N N . PRO A 1 95 ? 16.312 0.538 -4.277 1.00 94.75 95 PRO A N 1
ATOM 742 C CA . PRO A 1 95 ? 15.147 -0.261 -3.916 1.00 94.75 95 PRO A CA 1
ATOM 743 C C . PRO A 1 95 ? 14.111 0.541 -3.103 1.00 94.75 95 PRO A C 1
ATOM 745 O O . PRO A 1 95 ? 14.089 0.469 -1.878 1.00 94.75 95 PRO A O 1
ATOM 748 N N . ARG A 1 96 ? 13.260 1.331 -3.778 1.00 93.12 96 ARG A N 1
ATOM 749 C CA . ARG A 1 96 ? 12.291 2.261 -3.155 1.00 93.12 96 ARG A CA 1
ATOM 750 C C . ARG A 1 96 ? 10.819 1.816 -3.195 1.00 93.12 96 ARG A C 1
ATOM 752 O O . ARG A 1 96 ? 9.932 2.647 -3.036 1.00 93.12 96 ARG A O 1
ATOM 759 N N . GLU A 1 97 ? 10.526 0.529 -3.397 1.00 95.88 97 GLU A N 1
ATOM 760 C CA . GLU A 1 97 ? 9.135 0.039 -3.298 1.00 95.88 97 GLU A CA 1
ATOM 761 C C . GLU A 1 97 ? 8.621 0.009 -1.852 1.00 95.88 97 GLU A C 1
ATOM 763 O O . GLU A 1 97 ? 7.429 0.180 -1.597 1.00 95.88 97 GLU A O 1
ATOM 768 N N . LYS A 1 98 ? 9.520 -0.182 -0.882 1.00 96.62 98 LYS A N 1
ATOM 769 C CA . LYS A 1 98 ? 9.201 -0.149 0.544 1.00 96.62 98 LYS A CA 1
ATOM 770 C C . LYS A 1 98 ? 9.312 1.279 1.065 1.00 96.62 98 LYS A C 1
ATOM 772 O O . LYS A 1 98 ? 10.420 1.777 1.238 1.00 96.62 98 LYS A O 1
ATOM 777 N N . PHE A 1 99 ? 8.173 1.921 1.323 1.00 95.88 99 PHE A N 1
ATOM 778 C CA . PHE A 1 99 ? 8.166 3.285 1.853 1.00 95.88 99 PHE A CA 1
ATOM 779 C C . PHE A 1 99 ? 8.367 3.287 3.370 1.00 95.88 99 PHE A C 1
ATOM 781 O O . PHE A 1 99 ? 9.300 3.908 3.871 1.00 95.88 99 PHE A O 1
ATOM 788 N N . PHE A 1 100 ? 7.549 2.526 4.101 1.00 96.88 100 PHE A N 1
ATOM 789 C CA . PHE A 1 100 ? 7.769 2.249 5.519 1.00 96.88 100 PHE A CA 1
ATOM 790 C C . PHE A 1 100 ? 7.036 0.984 5.968 1.00 96.88 100 PHE A C 1
ATOM 792 O O . PHE A 1 100 ? 6.025 0.596 5.378 1.00 96.88 100 PHE A O 1
ATOM 799 N N . ASP A 1 101 ? 7.528 0.411 7.067 1.00 97.69 101 ASP A N 1
ATOM 800 C CA . ASP A 1 101 ? 6.825 -0.570 7.890 1.00 97.69 101 ASP A CA 1
ATOM 801 C C . ASP A 1 101 ? 6.811 -0.078 9.329 1.00 97.69 101 ASP A C 1
ATOM 803 O O . ASP A 1 101 ? 7.852 0.202 9.923 1.00 97.69 101 ASP A O 1
ATOM 807 N N . THR A 1 102 ? 5.620 0.001 9.897 1.00 97.44 102 THR A N 1
ATOM 808 C CA . THR A 1 102 ? 5.406 0.261 11.315 1.00 97.44 102 THR A CA 1
ATOM 809 C C . THR A 1 102 ? 4.410 -0.765 11.853 1.00 97.44 102 THR A C 1
ATOM 811 O O . THR A 1 102 ? 3.666 -1.355 11.068 1.00 97.44 102 THR A O 1
ATOM 814 N N . PRO A 1 103 ? 4.312 -0.940 13.182 1.00 95.81 103 PRO A N 1
ATOM 815 C CA . PRO A 1 103 ? 3.351 -1.866 13.779 1.00 95.81 103 PRO A CA 1
ATOM 816 C C . PRO A 1 103 ? 1.877 -1.618 13.409 1.00 95.81 103 PRO A C 1
ATOM 818 O O . PRO A 1 103 ? 1.060 -2.507 13.613 1.00 95.81 103 PRO A O 1
ATOM 821 N N . CYS A 1 104 ? 1.509 -0.436 12.901 1.00 96.75 104 CYS A N 1
ATOM 822 C CA . CYS A 1 104 ? 0.115 -0.084 12.588 1.00 96.75 104 CYS A CA 1
ATOM 823 C C . CYS A 1 104 ? -0.079 0.444 11.159 1.00 96.75 104 CYS A C 1
ATOM 825 O O . CYS A 1 104 ? -1.199 0.769 10.771 1.00 96.75 104 CYS A O 1
ATOM 827 N N . ALA A 1 105 ? 0.993 0.578 10.382 1.00 98.12 105 ALA A N 1
ATOM 828 C CA . ALA A 1 105 ? 0.939 1.111 9.030 1.00 98.12 105 ALA A CA 1
ATOM 829 C C . ALA A 1 105 ? 2.073 0.527 8.186 1.00 98.12 105 ALA A C 1
ATOM 831 O O . ALA A 1 105 ? 3.247 0.671 8.533 1.00 98.12 105 ALA A O 1
ATOM 832 N N . ILE A 1 106 ? 1.709 -0.091 7.070 1.00 98.75 106 ILE A N 1
ATOM 833 C CA . ILE A 1 106 ? 2.605 -0.641 6.052 1.00 98.75 106 ILE A CA 1
ATOM 834 C C . ILE A 1 106 ? 2.323 0.127 4.763 1.00 98.75 106 ILE A C 1
ATOM 836 O O . ILE A 1 106 ? 1.170 0.207 4.342 1.00 98.75 106 ILE A O 1
ATOM 840 N N . ALA A 1 107 ? 3.351 0.696 4.136 1.00 98.31 107 ALA A N 1
ATOM 841 C CA . ALA A 1 107 ? 3.193 1.449 2.894 1.00 98.31 107 ALA A CA 1
ATOM 842 C C . ALA A 1 107 ? 4.139 0.961 1.798 1.00 98.31 107 ALA A C 1
ATOM 844 O O . ALA A 1 107 ? 5.343 0.775 2.022 1.00 98.31 107 ALA A O 1
ATOM 845 N N . ARG A 1 108 ? 3.588 0.778 0.596 1.00 98.19 108 ARG A N 1
ATOM 846 C CA . ARG A 1 108 ? 4.325 0.375 -0.603 1.00 98.19 108 ARG A CA 1
ATOM 847 C C . ARG A 1 108 ? 4.087 1.345 -1.752 1.00 98.19 108 ARG A C 1
ATOM 849 O O . ARG A 1 108 ? 2.957 1.767 -1.986 1.00 98.19 108 ARG A O 1
ATOM 856 N N . ILE A 1 109 ? 5.157 1.653 -2.477 1.00 97.38 109 ILE A N 1
ATOM 857 C CA . ILE A 1 109 ? 5.111 2.283 -3.796 1.00 97.38 109 ILE A CA 1
ATOM 858 C C . ILE A 1 109 ? 5.258 1.150 -4.807 1.00 97.38 109 ILE A C 1
ATOM 860 O O . ILE A 1 109 ? 6.304 0.507 -4.857 1.00 97.38 109 ILE A O 1
ATOM 864 N N . VAL A 1 110 ? 4.205 0.852 -5.561 1.00 97.25 110 VAL A N 1
ATOM 865 C CA . VAL A 1 110 ? 4.202 -0.270 -6.503 1.00 97.25 110 VAL A CA 1
ATOM 866 C C . VAL A 1 110 ? 4.857 0.185 -7.798 1.00 97.25 110 VAL A C 1
ATOM 868 O O . VAL A 1 110 ? 4.280 0.972 -8.548 1.00 97.25 110 VAL A O 1
ATOM 871 N N . LYS A 1 111 ? 6.083 -0.290 -8.036 1.00 95.75 111 LYS A N 1
ATOM 872 C CA . LYS A 1 111 ? 6.901 0.107 -9.189 1.00 95.75 111 LYS A CA 1
ATOM 873 C C . LYS A 1 111 ? 7.166 -1.042 -10.136 1.00 95.75 111 LYS A C 1
ATOM 875 O O . LYS A 1 111 ? 7.242 -0.811 -11.339 1.00 95.75 111 LYS A O 1
ATOM 880 N N . SER A 1 112 ? 7.299 -2.257 -9.611 1.00 96.00 112 SER A N 1
ATOM 881 C CA . SER A 1 112 ? 7.511 -3.467 -10.399 1.00 96.00 112 SER A CA 1
ATOM 882 C C . SER A 1 112 ? 6.514 -3.560 -11.548 1.00 96.00 112 SER A C 1
ATOM 884 O O . SER A 1 112 ? 5.329 -3.288 -11.369 1.00 96.00 112 SER A O 1
ATOM 886 N N . LYS A 1 113 ? 6.990 -3.982 -12.718 1.00 96.31 113 LYS A N 1
ATOM 887 C CA . LYS A 1 113 ? 6.181 -4.248 -13.909 1.00 96.31 113 LYS A CA 1
ATOM 888 C C . LYS A 1 113 ? 5.167 -5.378 -13.725 1.00 96.31 113 LYS A C 1
ATOM 890 O O . LYS A 1 113 ? 4.237 -5.461 -14.522 1.00 96.31 113 LYS A O 1
ATOM 895 N N . SER A 1 114 ? 5.329 -6.227 -12.704 1.00 96.44 114 SER A N 1
ATOM 896 C CA . SER A 1 114 ? 4.363 -7.277 -12.357 1.00 96.44 114 SER A CA 1
ATOM 897 C C . SER A 1 114 ? 2.945 -6.715 -12.280 1.00 96.44 114 SER A C 1
ATOM 899 O O . SER A 1 114 ? 2.739 -5.622 -11.754 1.00 96.44 114 SER A O 1
ATOM 901 N N . TYR A 1 115 ? 1.973 -7.461 -12.806 1.00 97.50 115 TYR A N 1
ATOM 902 C CA . TYR A 1 115 ? 0.576 -7.045 -12.738 1.00 97.50 115 TYR A CA 1
ATOM 903 C C . TYR A 1 115 ? 0.051 -7.052 -11.303 1.00 97.50 115 TYR A C 1
ATOM 905 O O . TYR A 1 115 ? -0.737 -6.188 -10.950 1.00 97.50 115 TYR A O 1
ATOM 913 N N . GLU A 1 116 ? 0.513 -7.975 -10.462 1.00 97.50 116 GLU A N 1
ATOM 914 C CA . GLU A 1 116 ? 0.057 -8.095 -9.080 1.00 97.50 116 GLU A CA 1
ATOM 915 C C . GLU A 1 116 ? 1.167 -7.770 -8.083 1.00 97.50 116 GLU A C 1
ATOM 917 O O . GLU A 1 116 ? 2.337 -8.116 -8.275 1.00 97.50 116 GLU A O 1
ATOM 922 N N . LYS A 1 117 ? 0.777 -7.139 -6.974 1.00 98.00 117 LYS A N 1
ATOM 923 C CA . LYS A 1 117 ? 1.568 -7.055 -5.750 1.00 98.00 117 LYS A CA 1
ATOM 924 C C . LYS A 1 117 ? 0.992 -8.040 -4.740 1.00 98.00 117 LYS A C 1
ATOM 926 O O . LYS A 1 117 ? -0.138 -7.875 -4.279 1.00 98.00 117 LYS A O 1
ATOM 931 N N . ARG A 1 118 ? 1.801 -9.030 -4.366 1.00 98.44 118 ARG A N 1
ATOM 932 C CA . ARG A 1 118 ? 1.466 -10.033 -3.354 1.00 98.44 118 ARG A CA 1
ATOM 933 C C . ARG A 1 118 ? 2.240 -9.793 -2.062 1.00 98.44 118 ARG A C 1
ATOM 935 O O . ARG A 1 118 ? 3.437 -9.492 -2.089 1.00 98.44 118 ARG A O 1
ATOM 942 N N . MET A 1 119 ? 1.555 -9.940 -0.932 1.00 98.62 119 MET A N 1
ATOM 943 C CA . MET A 1 119 ? 2.144 -9.905 0.407 1.00 98.62 119 MET A CA 1
ATOM 944 C C . MET A 1 119 ? 1.449 -10.908 1.329 1.00 98.62 119 MET A C 1
ATOM 946 O O . MET A 1 119 ? 0.228 -11.029 1.310 1.00 98.62 119 MET A O 1
ATOM 950 N N . VAL A 1 120 ? 2.212 -11.567 2.194 1.00 98.88 120 VAL A N 1
ATOM 951 C CA . VAL A 1 120 ? 1.693 -12.290 3.357 1.00 98.88 120 VAL A CA 1
ATOM 952 C C . VAL A 1 120 ? 1.823 -11.391 4.575 1.00 98.88 120 VAL A C 1
ATOM 954 O O . VAL A 1 120 ? 2.910 -10.912 4.906 1.00 98.88 120 VAL A O 1
ATOM 957 N N . LEU A 1 121 ? 0.705 -11.174 5.252 1.00 98.88 121 LEU A N 1
ATOM 958 C CA . LEU A 1 121 ? 0.578 -10.258 6.375 1.00 98.88 121 LEU A CA 1
ATOM 959 C C . LEU A 1 121 ? 0.144 -11.031 7.620 1.00 98.88 121 LEU A C 1
ATOM 961 O O . LEU A 1 121 ? -0.663 -11.958 7.535 1.00 98.88 121 LEU A O 1
ATOM 965 N N . SER A 1 122 ? 0.663 -10.637 8.781 1.00 98.81 122 SER A N 1
ATOM 966 C CA . SER A 1 122 ? 0.233 -11.165 10.079 1.00 98.81 122 SER A CA 1
ATOM 967 C C . SER A 1 122 ? -0.255 -10.041 10.978 1.00 98.81 122 SER A C 1
ATOM 969 O O . SER A 1 122 ? 0.365 -8.982 11.046 1.00 98.81 122 SER A O 1
ATOM 971 N N . ALA A 1 123 ? -1.354 -10.298 11.680 1.00 98.69 123 ALA A N 1
ATOM 972 C CA . ALA A 1 123 ? -1.882 -9.497 12.773 1.00 98.69 123 ALA A CA 1
ATOM 973 C C . ALA A 1 123 ? -1.748 -10.211 14.136 1.00 98.69 123 ALA A C 1
ATOM 975 O O . ALA A 1 123 ? -2.315 -9.765 15.133 1.00 98.69 123 ALA A O 1
ATOM 976 N N . GLU A 1 124 ? -1.015 -11.326 14.211 1.00 98.31 124 GLU A N 1
ATOM 977 C CA . GLU A 1 124 ? -0.947 -12.208 15.391 1.00 98.31 124 GLU A CA 1
ATOM 978 C C . GLU A 1 124 ? -0.393 -11.521 16.645 1.00 98.31 124 GLU A C 1
ATOM 980 O O . GLU A 1 124 ? -0.723 -11.914 17.760 1.00 98.31 124 GLU A O 1
ATOM 985 N N . LYS A 1 125 ? 0.401 -10.458 16.480 1.00 97.75 125 LYS A N 1
ATOM 986 C CA . LYS A 1 125 ? 0.935 -9.647 17.589 1.00 97.75 125 LYS A CA 1
ATOM 987 C C . LYS A 1 125 ? -0.087 -8.677 18.195 1.00 97.75 125 LYS A C 1
ATOM 989 O O . LYS A 1 125 ? 0.241 -7.952 19.136 1.00 97.75 125 LYS A O 1
ATOM 994 N N . SER A 1 126 ? -1.308 -8.642 17.664 1.00 98.31 126 SER A N 1
ATOM 995 C CA . SER A 1 126 ? -2.416 -7.872 18.230 1.00 98.31 126 SER A CA 1
ATOM 996 C C . SER A 1 126 ? -2.776 -8.366 19.630 1.00 98.31 126 SER A C 1
ATOM 998 O O . SER A 1 126 ? -2.637 -9.548 19.939 1.00 98.31 126 SER A O 1
ATOM 1000 N N . ARG A 1 127 ? -3.256 -7.465 20.491 1.00 96.75 127 ARG A N 1
ATOM 1001 C CA . ARG A 1 127 ? -3.525 -7.791 21.899 1.00 96.75 127 ARG A CA 1
ATOM 1002 C C . ARG A 1 127 ? -4.677 -6.998 22.489 1.00 96.75 127 ARG A C 1
ATOM 1004 O O . ARG A 1 127 ? -4.909 -5.851 22.117 1.00 96.75 127 ARG A O 1
ATOM 1011 N N . ASP A 1 128 ? -5.333 -7.593 23.473 1.00 97.00 128 ASP A N 1
ATOM 1012 C CA . ASP A 1 128 ? -6.308 -6.931 24.332 1.00 97.00 128 ASP A CA 1
ATOM 1013 C C . ASP A 1 128 ? -5.690 -6.627 25.707 1.00 97.00 128 ASP A C 1
ATOM 1015 O O . ASP A 1 128 ? -4.990 -7.467 26.273 1.00 97.00 128 ASP A O 1
ATOM 1019 N N . LEU A 1 129 ? -5.950 -5.443 26.271 1.00 92.62 129 LEU A N 1
ATOM 1020 C CA . LEU A 1 129 ? -5.390 -5.055 27.578 1.00 92.62 129 LEU A CA 1
ATOM 1021 C C . LEU A 1 129 ? -5.973 -5.835 28.766 1.00 92.62 129 LEU A C 1
ATOM 1023 O O . LEU A 1 129 ? -5.431 -5.761 29.867 1.00 92.62 129 LEU A O 1
ATOM 1027 N N . THR A 1 130 ? -7.085 -6.535 28.559 1.00 89.94 130 THR A N 1
ATOM 1028 C CA . THR A 1 130 ? -7.795 -7.328 29.570 1.00 89.94 130 THR A CA 1
ATOM 1029 C C . THR A 1 130 ? -7.748 -8.828 29.269 1.00 89.94 130 THR A C 1
ATOM 1031 O O . THR A 1 130 ? -8.371 -9.615 29.973 1.00 89.94 130 THR A O 1
ATOM 1034 N N . GLY A 1 131 ? -6.989 -9.240 28.245 1.00 93.06 131 GLY A N 1
ATOM 1035 C CA . GLY A 1 131 ? -6.829 -10.642 27.859 1.00 93.06 131 GLY A CA 1
ATOM 1036 C C . GLY A 1 131 ? -8.044 -11.257 27.158 1.00 93.06 131 GLY A C 1
ATOM 1037 O O . GLY A 1 131 ? -8.125 -12.480 27.065 1.00 93.06 131 GLY A O 1
ATOM 1038 N N . LYS A 1 132 ? -8.992 -10.447 26.667 1.00 95.75 132 LYS A N 1
ATOM 1039 C CA . LYS A 1 132 ? -10.147 -10.958 25.914 1.00 95.75 132 LYS A CA 1
ATOM 1040 C C . LYS A 1 132 ? -9.708 -11.575 24.576 1.00 95.75 132 LYS A C 1
ATOM 1042 O O . LYS A 1 132 ? -8.769 -11.069 23.954 1.00 95.75 132 LYS A O 1
ATOM 1047 N N . PRO A 1 133 ? -10.392 -12.636 24.104 1.00 96.56 133 PRO A N 1
ATOM 1048 C CA . PRO A 1 133 ? -10.113 -13.221 22.798 1.00 96.56 133 PRO A CA 1
ATOM 1049 C C . PRO A 1 133 ? -10.380 -12.211 21.676 1.00 96.56 133 PRO A C 1
ATOM 1051 O O . PRO A 1 133 ? -11.282 -11.377 21.775 1.00 96.56 133 PRO A O 1
ATOM 1054 N N . LEU A 1 134 ? -9.598 -12.308 20.600 1.00 98.25 134 LEU A N 1
ATOM 1055 C CA . LEU A 1 134 ? -9.677 -11.409 19.453 1.00 98.25 134 LEU A CA 1
ATOM 1056 C C . LEU A 1 134 ? -10.261 -12.113 18.229 1.00 98.25 134 LEU A C 1
ATOM 1058 O O . LEU A 1 134 ? -9.962 -13.271 17.954 1.00 98.25 134 LEU A O 1
ATOM 1062 N N . THR A 1 135 ? -11.049 -11.364 17.463 1.00 98.38 135 THR A N 1
ATOM 1063 C CA . THR A 1 135 ? -11.426 -11.701 16.081 1.00 98.38 135 THR A CA 1
ATOM 1064 C C . THR A 1 135 ? -10.755 -10.723 15.125 1.00 98.38 135 THR A C 1
ATOM 1066 O O . THR A 1 135 ? -10.599 -9.551 15.475 1.00 98.38 135 THR A O 1
ATOM 1069 N N . TYR A 1 136 ? -10.355 -11.193 13.944 1.00 98.62 136 TYR A N 1
ATOM 1070 C CA . TYR A 1 136 ? -9.537 -10.446 12.987 1.00 98.62 136 TYR A CA 1
ATOM 1071 C C . TYR A 1 136 ? -10.341 -10.121 11.733 1.00 98.62 136 TYR A C 1
ATOM 1073 O O . TYR A 1 136 ? -11.035 -10.980 11.194 1.00 98.62 136 TYR A O 1
ATOM 1081 N N . HIS A 1 137 ? -10.235 -8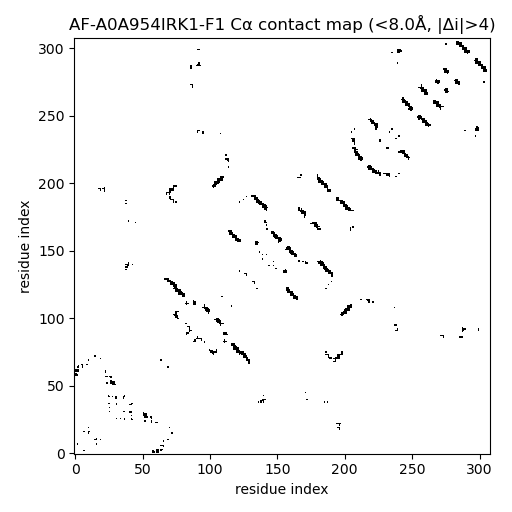.879 11.268 1.00 98.38 137 HIS A N 1
ATOM 1082 C CA . HIS A 1 137 ? -10.990 -8.375 10.127 1.00 98.38 137 HIS A CA 1
ATOM 1083 C C . HIS A 1 137 ? -10.049 -7.632 9.187 1.00 98.38 137 HIS A C 1
ATOM 1085 O O . HIS A 1 137 ? -9.379 -6.682 9.595 1.00 98.38 137 HIS A O 1
ATOM 1091 N N . TRP A 1 138 ? -10.033 -8.057 7.928 1.00 98.62 138 TRP A N 1
ATOM 1092 C CA . TRP A 1 138 ? -9.267 -7.454 6.841 1.00 98.62 138 TRP A CA 1
ATOM 1093 C C . TRP A 1 138 ? -10.257 -6.992 5.783 1.00 98.62 138 TRP A C 1
ATOM 1095 O O . TRP A 1 138 ? -11.107 -7.771 5.361 1.00 98.62 138 TRP A O 1
ATOM 1105 N N . THR A 1 139 ? -10.185 -5.730 5.381 1.00 97.69 139 THR A N 1
ATOM 1106 C CA . THR A 1 139 ? -11.208 -5.125 4.520 1.00 97.69 139 THR A CA 1
ATOM 1107 C C . THR A 1 139 ? -10.585 -4.152 3.535 1.00 97.69 139 THR A C 1
ATOM 1109 O O . THR A 1 139 ? -9.638 -3.435 3.868 1.00 97.69 139 THR A O 1
ATOM 1112 N N . VAL A 1 140 ? -11.126 -4.104 2.323 1.00 97.06 140 VAL A N 1
ATOM 1113 C CA . VAL A 1 140 ? -10.760 -3.087 1.338 1.00 97.06 140 VAL A CA 1
ATOM 1114 C C . VAL A 1 140 ? -11.484 -1.798 1.719 1.00 97.06 140 VAL A C 1
ATOM 1116 O O . VAL A 1 140 ? -12.704 -1.704 1.632 1.00 97.06 140 VAL A O 1
ATOM 1119 N N . LEU A 1 141 ? -10.732 -0.797 2.172 1.00 95.88 141 LEU A N 1
ATOM 1120 C CA . LEU A 1 141 ? -11.275 0.524 2.503 1.00 95.88 141 LEU A CA 1
ATOM 1121 C C . LEU A 1 141 ? -11.314 1.444 1.283 1.00 95.88 141 LEU A C 1
ATOM 1123 O O . LEU A 1 141 ? -12.144 2.349 1.219 1.00 95.88 141 LEU A O 1
ATOM 1127 N N . ARG A 1 142 ? -10.395 1.218 0.341 1.00 94.44 142 ARG A N 1
ATOM 1128 C CA . ARG A 1 142 ? -10.271 1.934 -0.928 1.00 94.44 142 ARG A CA 1
ATOM 1129 C C . ARG A 1 142 ? -9.594 1.039 -1.952 1.00 94.44 142 ARG A C 1
ATOM 1131 O O . ARG A 1 142 ? -8.607 0.383 -1.623 1.00 94.44 142 ARG A O 1
ATOM 1138 N N . GLY A 1 143 ? -10.064 1.086 -3.188 1.00 93.31 143 GLY A N 1
ATOM 1139 C CA . GLY A 1 143 ? -9.589 0.223 -4.261 1.00 93.31 143 GLY A CA 1
ATOM 1140 C C . GLY A 1 143 ? -10.761 -0.455 -4.953 1.00 93.31 143 GLY A C 1
ATOM 1141 O O . GLY A 1 143 ? -11.912 -0.257 -4.568 1.00 93.31 143 GLY A O 1
ATOM 1142 N N . ASP A 1 144 ? -10.451 -1.260 -5.961 1.00 93.06 144 ASP A N 1
ATOM 1143 C CA . ASP A 1 144 ? -11.433 -2.132 -6.589 1.00 93.06 144 ASP A CA 1
ATOM 1144 C C . ASP A 1 144 ? -11.512 -3.432 -5.778 1.00 93.06 144 ASP A C 1
ATOM 1146 O O . ASP A 1 144 ? -10.658 -4.316 -5.889 1.00 93.06 144 ASP A O 1
ATOM 1150 N N . ALA A 1 145 ? -12.508 -3.511 -4.895 1.00 93.88 145 ALA A N 1
ATOM 1151 C CA . ALA A 1 145 ? -12.674 -4.645 -3.994 1.00 93.88 145 ALA A CA 1
ATOM 1152 C C . ALA A 1 145 ? -12.997 -5.955 -4.729 1.00 93.88 145 ALA A C 1
ATOM 1154 O O . ALA A 1 145 ? -12.692 -7.018 -4.197 1.00 93.88 145 ALA A O 1
ATOM 1155 N N . GLU A 1 146 ? -13.567 -5.898 -5.937 1.00 94.81 146 GLU A N 1
ATOM 1156 C CA . GLU A 1 146 ? -13.893 -7.095 -6.723 1.00 94.81 146 GLU A CA 1
ATOM 1157 C C . GLU A 1 146 ? -12.635 -7.757 -7.295 1.00 94.81 146 GLU A C 1
ATOM 1159 O O . GLU A 1 146 ? -12.609 -8.964 -7.535 1.00 94.81 146 GLU A O 1
ATOM 1164 N N . ARG A 1 147 ? -11.568 -6.972 -7.485 1.00 95.75 147 ARG A N 1
ATOM 1165 C CA . ARG A 1 147 ? -10.287 -7.437 -8.031 1.00 95.75 147 ARG A CA 1
ATOM 1166 C C . ARG A 1 147 ? -9.244 -7.765 -6.962 1.00 95.75 147 ARG A C 1
ATOM 1168 O O . ARG A 1 147 ? -8.266 -8.448 -7.258 1.00 95.75 147 ARG A O 1
ATOM 1175 N N . ILE A 1 148 ? -9.403 -7.264 -5.739 1.00 98.19 148 ILE A N 1
ATOM 1176 C CA . ILE A 1 148 ? -8.454 -7.490 -4.641 1.00 98.19 148 ILE A CA 1
ATOM 1177 C C . ILE A 1 148 ? -8.789 -8.795 -3.923 1.00 98.19 148 ILE A C 1
ATOM 1179 O O . ILE A 1 148 ? -9.904 -8.990 -3.449 1.00 98.19 148 ILE A O 1
ATOM 1183 N N . THR A 1 149 ? -7.790 -9.664 -3.756 1.00 98.56 149 THR A N 1
ATOM 1184 C CA . THR A 1 149 ? -7.956 -10.916 -3.010 1.00 98.56 149 THR A CA 1
ATOM 1185 C C . THR A 1 149 ? -7.318 -10.813 -1.630 1.00 98.56 149 THR A C 1
ATOM 1187 O O . THR A 1 149 ? -6.143 -10.468 -1.500 1.00 98.56 149 THR A O 1
ATOM 1190 N N . ILE A 1 150 ? -8.086 -11.168 -0.597 1.00 98.75 150 ILE A N 1
ATOM 1191 C CA . ILE A 1 150 ? -7.611 -11.337 0.780 1.00 98.75 150 ILE A CA 1
ATOM 1192 C C . ILE A 1 150 ? -7.948 -12.761 1.217 1.00 98.75 150 ILE A C 1
ATOM 1194 O O . ILE A 1 150 ? -9.107 -13.086 1.472 1.00 98.75 150 ILE A O 1
ATOM 1198 N N . LYS A 1 151 ? -6.937 -13.625 1.296 1.00 98.69 151 LYS A N 1
ATOM 1199 C CA . LYS A 1 151 ? -7.106 -15.047 1.605 1.00 98.69 151 LYS A CA 1
ATOM 1200 C C . LYS A 1 151 ? -6.571 -15.368 3.003 1.00 98.69 151 LYS A C 1
ATOM 1202 O O . LYS A 1 151 ? -5.360 -15.287 3.209 1.00 98.69 151 LYS A O 1
ATOM 1207 N N . PRO A 1 152 ? -7.422 -15.780 3.961 1.00 98.69 152 PRO A N 1
ATOM 1208 C CA . PRO A 1 152 ? -6.963 -16.288 5.250 1.00 98.69 152 PRO A CA 1
ATOM 1209 C C . PRO A 1 152 ? -6.020 -17.484 5.095 1.00 98.69 152 PRO A C 1
ATOM 1211 O O . PRO A 1 152 ? -6.288 -18.405 4.322 1.00 98.69 152 PRO A O 1
ATOM 1214 N N . LEU A 1 153 ? -4.925 -17.478 5.854 1.00 98.69 153 LEU A N 1
ATOM 1215 C CA . LEU A 1 153 ? -3.933 -18.560 5.886 1.00 98.69 153 LEU A CA 1
ATOM 1216 C C . LEU A 1 153 ? -4.033 -19.422 7.153 1.00 98.69 153 LEU A C 1
ATOM 1218 O O . LEU A 1 153 ? -3.334 -20.425 7.281 1.00 98.69 153 LEU A O 1
ATOM 1222 N N . ASN A 1 154 ? -4.898 -19.039 8.090 1.00 98.44 154 ASN A N 1
ATOM 1223 C CA . ASN A 1 154 ? -5.246 -19.793 9.290 1.00 98.44 154 ASN A CA 1
ATOM 1224 C C . ASN A 1 154 ? -6.739 -19.624 9.622 1.00 98.44 154 ASN A C 1
ATOM 1226 O O . ASN A 1 154 ? -7.434 -18.813 9.007 1.00 98.44 154 ASN A O 1
ATOM 1230 N N . LYS A 1 155 ? -7.246 -20.417 10.575 1.00 97.69 155 LYS A N 1
ATOM 1231 C CA . LYS A 1 155 ? -8.678 -20.443 10.928 1.00 97.69 155 LYS A CA 1
ATOM 1232 C C . LYS A 1 155 ? -9.151 -19.132 11.548 1.00 97.69 155 LYS A C 1
ATOM 1234 O O . LYS A 1 155 ? -10.292 -18.736 11.350 1.00 97.69 155 LYS A O 1
ATOM 1239 N N . GLU A 1 156 ? -8.272 -18.472 12.288 1.00 97.31 156 GLU A N 1
ATOM 1240 C CA . GLU A 1 156 ? -8.537 -17.228 13.006 1.00 97.31 156 GLU A CA 1
ATOM 1241 C C . GLU A 1 156 ? -8.529 -16.008 12.073 1.00 97.31 156 GLU A C 1
ATOM 1243 O O . GLU A 1 156 ? -8.899 -14.915 12.499 1.00 97.31 156 GLU A O 1
ATOM 1248 N N . ALA A 1 157 ? -8.076 -16.183 10.823 1.00 98.12 157 ALA A N 1
ATOM 1249 C CA . ALA A 1 157 ? -7.782 -15.115 9.872 1.00 98.12 157 ALA A CA 1
ATOM 1250 C C . ALA A 1 157 ? -6.817 -14.049 10.427 1.00 98.12 157 ALA A C 1
ATOM 1252 O O . ALA A 1 157 ? -6.801 -12.909 9.967 1.00 98.12 157 ALA A O 1
ATOM 1253 N N . SER A 1 158 ? -5.975 -14.405 11.402 1.00 98.50 158 SER A N 1
ATOM 1254 C CA . SER A 1 158 ? -4.927 -13.517 11.918 1.00 98.50 158 SER A CA 1
ATOM 1255 C C . SER A 1 158 ? -3.738 -13.409 10.961 1.00 98.50 158 SER A C 1
ATOM 1257 O O . SER A 1 158 ? -2.929 -12.496 11.101 1.00 98.50 158 SER A O 1
ATOM 1259 N N . ARG A 1 159 ? -3.642 -14.298 9.965 1.00 98.75 159 ARG A N 1
ATOM 1260 C CA . ARG A 1 159 ? -2.693 -14.217 8.849 1.00 98.75 159 ARG A CA 1
ATOM 1261 C C . ARG A 1 159 ? -3.438 -14.279 7.527 1.00 98.75 159 ARG A C 1
ATOM 1263 O O . ARG A 1 159 ? -4.323 -15.121 7.366 1.00 98.75 159 ARG A O 1
ATOM 1270 N N . VAL A 1 160 ? -3.045 -13.441 6.573 1.00 98.88 160 VAL A N 1
ATOM 1271 C CA . VAL A 1 160 ? -3.653 -13.399 5.238 1.00 98.88 160 VAL A CA 1
ATOM 1272 C C . VAL A 1 160 ? -2.602 -13.295 4.144 1.00 98.88 160 VAL A C 1
ATOM 1274 O O . VAL A 1 160 ? -1.549 -12.688 4.331 1.00 98.88 160 VAL A O 1
ATOM 1277 N N . GLU A 1 161 ? -2.914 -13.859 2.986 1.00 98.88 161 GLU A N 1
ATOM 1278 C CA . GLU A 1 161 ? -2.294 -13.501 1.719 1.00 98.88 161 GLU A CA 1
ATOM 1279 C C . GLU A 1 161 ? -3.139 -12.410 1.055 1.00 98.88 161 GLU A C 1
ATOM 1281 O O . GLU A 1 161 ? -4.339 -12.583 0.835 1.00 98.88 161 GLU A O 1
ATOM 1286 N N . LEU A 1 162 ? -2.507 -11.275 0.776 1.00 98.81 162 LEU A N 1
ATOM 1287 C CA . LEU A 1 162 ? -3.074 -10.137 0.069 1.00 98.81 162 LEU A CA 1
ATOM 1288 C C . LEU A 1 162 ? -2.491 -10.102 -1.344 1.00 98.81 162 LEU A C 1
ATOM 1290 O O . LEU A 1 162 ? -1.274 -9.989 -1.501 1.00 98.81 162 LEU A O 1
ATOM 1294 N N . VAL A 1 163 ? -3.361 -10.138 -2.351 1.00 98.69 163 VAL A N 1
ATOM 1295 C CA . VAL A 1 163 ? -3.012 -9.954 -3.765 1.00 98.69 163 VAL A CA 1
ATOM 1296 C C . VAL A 1 163 ? -3.766 -8.738 -4.286 1.00 98.69 163 VAL A C 1
ATOM 1298 O O . VAL A 1 163 ? -4.998 -8.700 -4.263 1.00 98.69 163 VAL A O 1
ATOM 1301 N N . VAL A 1 164 ? -3.021 -7.728 -4.734 1.00 98.44 164 VAL A N 1
ATOM 1302 C CA . VAL A 1 164 ? -3.573 -6.494 -5.302 1.00 98.44 164 VAL A CA 1
ATOM 1303 C C . VAL A 1 164 ? -3.105 -6.385 -6.754 1.00 98.44 164 VAL A C 1
ATOM 1305 O O . VAL A 1 164 ? -1.904 -6.216 -6.973 1.00 98.44 164 VAL A O 1
ATOM 1308 N N . PRO A 1 165 ? -4.006 -6.463 -7.746 1.00 97.38 165 PRO A N 1
ATOM 1309 C CA . PRO A 1 165 ? -3.639 -6.260 -9.143 1.00 97.38 165 PRO A CA 1
ATOM 1310 C C . PRO A 1 165 ? -3.337 -4.788 -9.427 1.00 97.38 165 PRO A C 1
ATOM 1312 O O . PRO A 1 165 ? -3.636 -3.912 -8.616 1.00 97.38 165 PRO A O 1
ATOM 1315 N N . TYR A 1 166 ? -2.785 -4.488 -10.599 1.00 96.56 166 TYR A N 1
ATOM 1316 C CA . TYR A 1 166 ? -2.462 -3.128 -11.008 1.00 96.56 166 TYR A CA 1
ATOM 1317 C C . TYR A 1 166 ? -3.716 -2.245 -10.978 1.00 96.56 166 TYR A C 1
ATOM 1319 O O . TYR A 1 166 ? -4.746 -2.576 -11.581 1.00 96.56 166 TYR A O 1
ATOM 1327 N N . HIS A 1 167 ? -3.620 -1.126 -10.257 1.00 93.56 167 HIS A N 1
ATOM 1328 C CA . HIS A 1 167 ? -4.701 -0.163 -10.075 1.00 93.56 167 HIS A CA 1
ATOM 1329 C C . HIS A 1 167 ? -4.362 1.162 -10.752 1.00 93.56 167 HIS A C 1
ATOM 1331 O O . HIS A 1 167 ? -3.358 1.806 -10.445 1.00 93.56 167 HIS A O 1
ATOM 1337 N N . THR A 1 168 ? -5.246 1.596 -11.644 1.00 90.75 168 THR A N 1
ATOM 1338 C CA . THR A 1 168 ? -5.240 2.952 -12.191 1.00 90.75 168 THR A CA 1
ATOM 1339 C C . THR A 1 168 ? -5.990 3.900 -11.259 1.00 90.75 168 THR A C 1
ATOM 1341 O O . THR A 1 168 ? -6.593 3.479 -10.268 1.00 90.75 168 THR A O 1
ATOM 1344 N N . ARG A 1 169 ? -5.970 5.200 -11.573 1.00 90.19 169 ARG A N 1
ATOM 1345 C CA . ARG A 1 169 ? -6.856 6.147 -10.896 1.00 90.19 169 ARG A CA 1
ATOM 1346 C C . ARG A 1 169 ? -8.309 5.710 -11.048 1.00 90.19 169 ARG A C 1
ATOM 1348 O O . ARG A 1 169 ? -8.725 5.286 -12.123 1.00 90.19 169 ARG A O 1
ATOM 1355 N N . GLN A 1 170 ? -9.049 5.860 -9.963 1.00 90.00 170 GLN A N 1
ATOM 1356 C CA . GLN A 1 170 ? -10.488 5.663 -9.899 1.00 90.00 170 GLN A CA 1
ATOM 1357 C C . GLN A 1 170 ? -11.081 6.544 -8.792 1.00 90.00 170 GLN A C 1
ATOM 1359 O O . GLN A 1 170 ? -10.326 7.009 -7.921 1.00 90.00 170 GLN A O 1
ATOM 1364 N N . PRO A 1 171 ? -12.404 6.780 -8.791 1.00 91.50 171 PRO A N 1
ATOM 1365 C CA . PRO A 1 171 ? -13.081 7.481 -7.709 1.00 91.50 171 PRO A CA 1
ATOM 1366 C C . PRO A 1 171 ? -12.729 6.906 -6.336 1.00 91.50 171 PRO A C 1
ATOM 1368 O O . PRO A 1 171 ? -12.621 5.697 -6.143 1.00 91.50 171 PRO A O 1
ATOM 1371 N N . ILE A 1 172 ? -12.531 7.783 -5.353 1.00 90.19 172 ILE A N 1
ATOM 1372 C CA . ILE A 1 172 ? -12.071 7.378 -4.010 1.00 90.19 172 ILE A CA 1
ATOM 1373 C C . ILE A 1 172 ? -13.164 6.723 -3.161 1.00 90.19 172 ILE A C 1
ATOM 1375 O O . ILE A 1 172 ? -12.877 6.152 -2.113 1.00 90.19 172 ILE A O 1
ATOM 1379 N N . ALA A 1 173 ? -14.402 6.897 -3.601 1.00 86.12 173 ALA A N 1
ATOM 1380 C CA . ALA A 1 173 ? -15.636 6.337 -3.093 1.00 86.12 173 ALA A CA 1
ATOM 1381 C C . ALA A 1 173 ? -16.677 6.466 -4.215 1.00 86.12 173 ALA A C 1
ATOM 1383 O O . ALA A 1 173 ? -16.510 7.286 -5.127 1.00 86.12 173 ALA A O 1
ATOM 1384 N N . GLU A 1 174 ? -17.756 5.694 -4.130 1.00 83.88 174 GLU A N 1
ATOM 1385 C CA . GLU A 1 174 ? -18.878 5.797 -5.060 1.00 83.88 174 GLU A CA 1
ATOM 1386 C C . GLU A 1 174 ? -19.391 7.246 -5.147 1.00 83.88 174 GLU A C 1
ATOM 1388 O O . GLU A 1 174 ? -19.579 7.923 -4.134 1.00 83.88 174 GLU A O 1
ATOM 1393 N N . GLY A 1 175 ? -19.550 7.753 -6.373 1.00 85.62 175 GLY A N 1
ATOM 1394 C CA . GLY A 1 175 ? -20.010 9.121 -6.635 1.00 85.62 175 GLY A CA 1
ATOM 1395 C C . GLY A 1 175 ? -19.005 10.241 -6.323 1.00 85.62 175 GLY A C 1
ATOM 1396 O O . GLY A 1 175 ? -19.342 11.413 -6.488 1.00 85.62 175 GLY A O 1
ATOM 1397 N N . SER A 1 176 ? -17.779 9.933 -5.885 1.00 88.06 176 SER A N 1
ATOM 1398 C CA . SER A 1 176 ? -16.766 10.962 -5.630 1.00 88.06 176 SER A CA 1
ATOM 1399 C C . SER A 1 176 ? -16.167 11.513 -6.926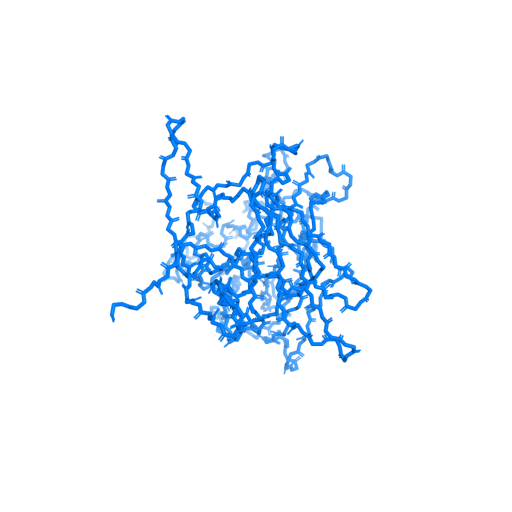 1.00 88.06 176 SER A C 1
ATOM 1401 O O . SER A 1 176 ? -15.777 10.753 -7.806 1.00 88.06 176 SER A O 1
ATOM 1403 N N . SER A 1 177 ? -16.013 12.837 -7.012 1.00 90.62 177 SER A N 1
ATOM 1404 C CA . SER A 1 177 ? -15.222 13.493 -8.065 1.00 90.62 177 SER A CA 1
ATOM 1405 C C . SER A 1 177 ? -13.718 13.478 -7.783 1.00 90.62 177 SER A C 1
ATOM 1407 O O . SER A 1 177 ? -12.915 13.771 -8.666 1.00 90.62 177 SER A O 1
ATOM 1409 N N . MET A 1 178 ? -13.321 13.171 -6.544 1.00 89.31 178 MET A N 1
ATOM 1410 C CA . MET A 1 178 ? -11.924 12.940 -6.220 1.00 89.31 178 MET A CA 1
ATOM 1411 C C . MET A 1 178 ? -11.559 11.538 -6.689 1.00 89.31 178 MET A C 1
ATOM 1413 O O . MET A 1 178 ? -12.307 10.585 -6.470 1.00 89.31 178 MET A O 1
ATOM 1417 N N . GLU A 1 179 ? -10.371 11.413 -7.266 1.00 91.56 179 GLU A N 1
ATOM 1418 C CA . GLU A 1 179 ? -9.818 10.142 -7.716 1.00 91.56 179 GLU A CA 1
ATOM 1419 C C . GLU A 1 179 ? -8.475 9.858 -7.054 1.00 91.56 179 GLU A C 1
ATOM 1421 O O . GLU A 1 179 ? -7.777 10.761 -6.582 1.00 91.56 179 GLU A O 1
ATOM 1426 N N . SER A 1 180 ? -8.093 8.588 -7.029 1.00 91.62 180 SER A N 1
ATOM 1427 C CA . SER A 1 180 ? -6.757 8.155 -6.647 1.00 91.62 180 SER A CA 1
ATOM 1428 C C . SER A 1 180 ? -6.471 6.767 -7.194 1.00 91.62 180 SER A C 1
ATOM 1430 O O . SER A 1 180 ? -7.371 5.966 -7.413 1.00 91.62 180 SER A O 1
ATOM 1432 N N . ASN A 1 181 ? -5.192 6.487 -7.367 1.00 93.31 181 ASN A N 1
ATOM 1433 C CA . ASN A 1 181 ? -4.603 5.192 -7.678 1.00 93.31 181 ASN A CA 1
ATOM 1434 C C . ASN A 1 181 ? -3.962 4.548 -6.427 1.00 93.31 181 ASN A C 1
ATOM 1436 O O . ASN A 1 181 ? -3.023 3.757 -6.519 1.00 93.31 181 ASN A O 1
ATOM 1440 N N . ARG A 1 182 ? -4.442 4.926 -5.235 1.00 95.06 182 ARG A N 1
ATOM 1441 C CA . ARG A 1 182 ? -4.085 4.309 -3.955 1.00 95.06 182 ARG A CA 1
ATOM 1442 C C . ARG A 1 182 ? -5.105 3.236 -3.587 1.00 95.06 182 ARG A C 1
ATOM 1444 O O . ARG A 1 182 ? -6.309 3.472 -3.673 1.00 95.06 182 ARG A O 1
ATOM 1451 N N . VAL A 1 183 ? -4.611 2.105 -3.103 1.00 97.31 183 VAL A N 1
ATOM 1452 C CA . VAL A 1 183 ? -5.393 1.049 -2.455 1.00 97.31 183 VAL A CA 1
ATOM 1453 C C . VAL A 1 183 ? -5.099 1.087 -0.961 1.00 97.31 183 VAL A C 1
ATOM 1455 O O . VAL A 1 183 ? -3.937 1.186 -0.570 1.00 97.31 183 VAL A O 1
ATOM 1458 N N . ASP A 1 184 ? -6.138 1.004 -0.134 1.00 97.81 184 ASP A N 1
ATOM 1459 C CA . ASP A 1 184 ? -6.014 0.961 1.322 1.00 97.81 184 ASP A CA 1
ATOM 1460 C C . ASP A 1 184 ? -6.759 -0.259 1.865 1.00 97.81 184 ASP A C 1
ATOM 1462 O O . ASP A 1 184 ? -7.970 -0.395 1.678 1.00 97.81 184 ASP A O 1
ATOM 1466 N N . ILE A 1 185 ? -6.037 -1.119 2.578 1.00 98.56 185 ILE A N 1
ATOM 1467 C CA . ILE A 1 185 ? -6.597 -2.239 3.331 1.00 98.56 185 ILE A CA 1
ATOM 1468 C C . ILE A 1 185 ? -6.620 -1.855 4.806 1.00 98.56 185 ILE A C 1
ATOM 1470 O O . ILE A 1 185 ? -5.597 -1.475 5.381 1.00 98.56 185 ILE A O 1
ATOM 1474 N N . GLY A 1 186 ? -7.797 -1.943 5.412 1.00 98.31 186 GLY A N 1
ATOM 1475 C CA . GLY A 1 186 ? -7.987 -1.786 6.845 1.00 98.31 186 GLY A CA 1
ATOM 1476 C C . GLY A 1 186 ? -7.828 -3.120 7.555 1.00 98.31 186 GLY A C 1
ATOM 1477 O O . GLY A 1 186 ? -8.361 -4.135 7.103 1.00 98.31 186 GLY A O 1
ATOM 1478 N N . VAL A 1 187 ? -7.122 -3.103 8.679 1.00 98.62 187 VAL A N 1
ATOM 1479 C CA . VAL A 1 187 ? -6.964 -4.259 9.560 1.00 98.62 187 VAL A CA 1
ATOM 1480 C C . VAL A 1 187 ? -7.472 -3.887 10.942 1.00 98.62 187 VAL A C 1
ATOM 1482 O O . VAL A 1 187 ? -7.049 -2.886 11.530 1.00 98.62 187 VAL A O 1
ATOM 1485 N N . PHE A 1 188 ? -8.399 -4.692 11.447 1.00 98.44 188 PHE A N 1
ATOM 1486 C CA . PHE A 1 188 ? -9.078 -4.462 12.713 1.00 98.44 188 PHE A CA 1
ATOM 1487 C C . PHE A 1 188 ? -9.077 -5.738 13.533 1.00 98.44 188 PHE A C 1
ATOM 1489 O O . PHE A 1 188 ? -9.332 -6.824 13.010 1.00 98.44 188 PHE A O 1
ATOM 1496 N N . VAL A 1 189 ? -8.880 -5.594 1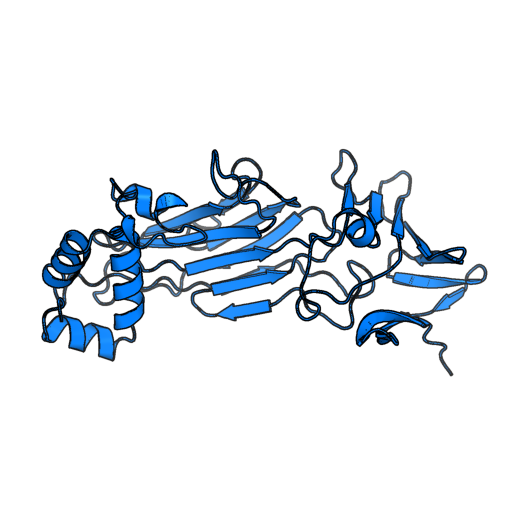4.838 1.00 98.25 189 VAL A N 1
ATOM 1497 C CA . VAL A 1 189 ? -9.171 -6.667 15.786 1.00 98.25 189 VAL A CA 1
ATOM 1498 C C . VAL A 1 189 ? -10.324 -6.265 16.687 1.00 98.25 189 VAL A C 1
ATOM 1500 O O . VAL A 1 189 ? -10.479 -5.094 17.016 1.00 98.25 189 VAL A O 1
ATOM 1503 N N . HIS A 1 190 ? -11.155 -7.222 17.080 1.00 97.69 190 HIS A N 1
ATOM 1504 C CA . HIS A 1 190 ? -12.323 -6.966 17.917 1.00 97.69 190 HIS A CA 1
ATOM 1505 C C . HIS A 1 190 ? -12.336 -7.907 19.118 1.00 97.69 190 HIS A C 1
ATOM 1507 O O . HIS A 1 190 ? -12.238 -9.123 18.945 1.00 97.69 190 HIS A O 1
ATOM 1513 N N . ASN A 1 191 ? -12.477 -7.343 20.320 1.00 96.62 191 ASN A N 1
ATOM 1514 C CA . ASN A 1 191 ? -12.389 -8.065 21.598 1.00 96.62 191 ASN A CA 1
ATOM 1515 C C . ASN A 1 191 ? -13.750 -8.512 22.167 1.00 96.62 191 ASN A C 1
ATOM 1517 O O . ASN A 1 191 ? -13.875 -8.797 23.357 1.00 96.62 191 ASN A O 1
ATOM 1521 N N . GLY A 1 192 ? -14.793 -8.497 21.334 1.00 94.88 192 GLY A N 1
ATOM 1522 C CA . GLY A 1 192 ? -16.175 -8.770 21.735 1.00 94.88 192 GLY A CA 1
ATOM 1523 C C . GLY A 1 192 ? -16.967 -7.527 22.149 1.00 94.88 192 GLY A C 1
ATOM 1524 O O . GLY A 1 192 ? -18.184 -7.617 22.269 1.00 94.88 192 GLY A O 1
ATOM 1525 N N . GLN A 1 193 ? -16.312 -6.375 22.317 1.00 93.00 193 GLN A N 1
ATOM 1526 C CA . GLN A 1 193 ? -16.971 -5.131 22.724 1.00 93.00 193 GLN A CA 1
ATOM 1527 C C . GLN A 1 193 ? -16.560 -3.919 21.887 1.00 93.00 193 GLN A C 1
ATOM 1529 O O . GLN A 1 193 ? -17.410 -3.120 21.502 1.00 93.00 193 GLN A O 1
ATOM 1534 N N . PHE A 1 194 ? -15.265 -3.770 21.620 1.00 94.38 194 PHE A N 1
ATOM 1535 C CA . PHE A 1 194 ? -14.718 -2.672 20.838 1.00 94.38 194 PHE A CA 1
ATOM 1536 C C . PHE A 1 194 ? -13.882 -3.206 19.682 1.00 94.38 194 PHE A C 1
ATOM 1538 O O . PHE A 1 194 ? -13.133 -4.179 19.815 1.00 94.38 194 PHE A O 1
ATOM 1545 N N . ASN A 1 195 ? -13.988 -2.523 18.543 1.00 95.94 195 ASN A N 1
ATOM 1546 C CA . ASN A 1 195 ? -12.977 -2.622 17.501 1.00 95.94 195 ASN A CA 1
ATOM 1547 C C . ASN A 1 195 ? -11.685 -1.970 18.000 1.00 95.94 195 ASN A C 1
ATOM 1549 O O . ASN A 1 195 ? -11.713 -1.076 18.840 1.00 95.94 195 ASN A O 1
ATOM 1553 N N . SER A 1 196 ? -10.546 -2.395 17.478 1.00 97.31 196 SER A N 1
ATOM 1554 C CA . SER A 1 196 ? -9.296 -1.677 17.657 1.00 97.31 196 SER A CA 1
ATOM 1555 C C . SER A 1 196 ? -9.324 -0.356 16.886 1.00 97.31 196 SER A C 1
ATOM 1557 O O . SER A 1 196 ? -10.054 -0.224 15.900 1.00 97.31 196 SER A O 1
ATOM 1559 N N . PRO A 1 197 ? -8.436 0.591 17.226 1.00 95.44 197 PRO A N 1
ATOM 1560 C CA . PRO A 1 197 ? -7.958 1.557 16.244 1.00 95.44 197 PRO A CA 1
ATOM 1561 C C . PRO A 1 197 ? -7.502 0.823 14.964 1.00 95.44 197 PRO A C 1
ATOM 1563 O O . PRO A 1 197 ? -6.984 -0.297 15.068 1.00 95.44 197 PRO A O 1
ATOM 1566 N N . PRO A 1 198 ? -7.693 1.407 13.767 1.00 95.94 198 PRO A N 1
ATOM 1567 C CA . PRO A 1 198 ? -7.327 0.742 12.524 1.00 95.94 198 PRO A CA 1
ATOM 1568 C C . PRO A 1 198 ? -5.809 0.627 12.404 1.00 95.94 198 PRO A C 1
ATOM 1570 O O . PRO A 1 198 ? -5.085 1.578 12.712 1.00 95.94 198 PRO A O 1
ATOM 1573 N N . ALA A 1 199 ? -5.345 -0.497 11.874 1.00 98.31 199 ALA A N 1
ATOM 1574 C CA . ALA A 1 199 ? -4.059 -0.562 11.198 1.00 98.31 199 ALA A CA 1
ATOM 1575 C C . ALA A 1 199 ? -4.283 -0.538 9.676 1.00 98.31 199 ALA A C 1
ATOM 1577 O O . ALA A 1 199 ? -5.353 -0.921 9.200 1.00 98.31 199 ALA A O 1
ATOM 1578 N N . PHE A 1 200 ? -3.298 -0.061 8.916 1.00 98.44 200 PHE A N 1
ATOM 1579 C CA . PHE A 1 200 ? -3.434 0.135 7.470 1.00 98.44 200 PHE A CA 1
ATOM 1580 C C . PHE A 1 200 ? -2.326 -0.543 6.676 1.00 98.44 200 PHE A C 1
ATOM 1582 O O . PHE A 1 200 ? -1.151 -0.482 7.037 1.00 98.44 200 PHE A O 1
ATOM 1589 N N . VAL A 1 201 ? -2.706 -1.102 5.533 1.00 98.75 201 VAL A N 1
ATOM 1590 C CA . VAL A 1 201 ? -1.783 -1.478 4.464 1.00 98.75 201 VAL A CA 1
ATOM 1591 C C . VAL A 1 201 ? -2.142 -0.656 3.233 1.00 98.75 201 VAL A C 1
ATOM 1593 O O . VAL A 1 201 ? -3.213 -0.838 2.659 1.00 98.75 201 VAL A O 1
ATOM 1596 N N . SER A 1 202 ? -1.263 0.265 2.847 1.00 98.38 202 SER A N 1
ATOM 1597 C CA . SER A 1 202 ? -1.486 1.192 1.736 1.00 98.38 202 SER A CA 1
ATOM 1598 C C . SER A 1 202 ? -0.543 0.892 0.578 1.00 98.38 202 SER A C 1
ATOM 1600 O O . SER A 1 202 ? 0.675 0.803 0.754 1.00 98.38 202 SER A O 1
ATOM 1602 N N . LEU A 1 203 ? -1.103 0.779 -0.622 1.00 98.25 203 LEU A N 1
ATOM 1603 C CA . LEU A 1 203 ? -0.360 0.602 -1.863 1.00 98.25 203 LEU A CA 1
ATOM 1604 C C . LEU A 1 203 ? -0.620 1.804 -2.764 1.00 98.25 203 LEU A C 1
ATOM 1606 O O . LEU A 1 203 ? -1.768 2.110 -3.078 1.00 98.25 203 LEU A O 1
ATOM 1610 N N . PHE A 1 204 ? 0.440 2.488 -3.176 1.00 96.88 204 PHE A N 1
ATOM 1611 C CA . PHE A 1 204 ? 0.374 3.577 -4.141 1.00 96.88 204 PHE A CA 1
ATOM 1612 C C . PHE A 1 204 ? 0.930 3.102 -5.479 1.00 96.88 204 PHE A C 1
ATOM 1614 O O . PHE A 1 204 ? 2.099 2.726 -5.560 1.00 96.88 204 PHE A O 1
ATOM 1621 N N . TYR A 1 205 ? 0.095 3.118 -6.513 1.00 95.88 205 TYR A N 1
ATOM 1622 C CA . TYR A 1 205 ? 0.532 2.885 -7.884 1.00 95.88 205 TYR A CA 1
ATOM 1623 C C . TYR A 1 205 ? 1.044 4.199 -8.476 1.00 95.88 205 TYR A C 1
ATOM 1625 O O . TYR A 1 205 ? 0.665 5.276 -8.028 1.00 95.88 205 TYR A O 1
ATOM 1633 N N . LEU A 1 206 ? 1.949 4.139 -9.445 1.00 93.62 206 LEU A N 1
ATOM 1634 C CA . LEU A 1 206 ? 2.476 5.344 -10.081 1.00 93.62 206 LEU A CA 1
ATOM 1635 C C . LEU A 1 206 ? 1.483 5.884 -11.119 1.00 93.62 206 LEU A C 1
ATOM 1637 O O . LEU A 1 206 ? 0.891 5.123 -11.882 1.00 93.62 206 LEU A O 1
ATOM 1641 N N . ASP A 1 207 ? 1.278 7.201 -11.108 1.00 88.81 207 ASP A N 1
ATOM 1642 C CA . ASP A 1 207 ? 0.346 7.910 -12.006 1.00 88.81 207 ASP A CA 1
ATOM 1643 C C . ASP A 1 207 ? 1.071 8.681 -13.123 1.00 88.81 207 ASP A C 1
ATOM 1645 O O . ASP A 1 207 ? 0.461 9.144 -14.085 1.00 88.81 207 ASP A O 1
ATOM 1649 N N . ASN A 1 208 ? 2.393 8.812 -12.988 1.00 89.44 208 ASN A N 1
ATOM 1650 C CA . ASN A 1 208 ? 3.295 9.456 -13.941 1.00 89.44 208 ASN A CA 1
ATOM 1651 C C . ASN A 1 208 ? 3.761 8.498 -15.054 1.00 89.44 208 ASN A C 1
ATOM 1653 O O . ASN A 1 208 ? 4.693 8.799 -15.795 1.00 89.44 208 ASN A O 1
ATOM 1657 N N . GLU A 1 209 ? 3.120 7.339 -15.182 1.00 91.88 209 GLU A N 1
ATOM 1658 C CA . GLU A 1 209 ? 3.401 6.334 -16.200 1.00 91.88 209 GLU A CA 1
ATOM 1659 C C . GLU A 1 209 ? 2.096 5.723 -16.720 1.00 91.88 209 GLU A C 1
ATOM 1661 O O . GLU A 1 209 ? 1.041 5.784 -16.084 1.00 91.88 209 GLU A O 1
ATOM 1666 N N . SER A 1 210 ? 2.161 5.118 -17.900 1.00 92.56 210 SER A N 1
ATOM 1667 C CA . SER A 1 210 ? 1.065 4.307 -18.429 1.00 92.56 210 SER A CA 1
ATOM 1668 C C . SER A 1 210 ? 1.557 2.903 -18.716 1.00 92.56 210 SER A C 1
ATOM 1670 O O . SER A 1 210 ? 2.652 2.726 -19.246 1.00 92.56 210 SER A O 1
ATOM 1672 N N . ARG A 1 211 ? 0.750 1.908 -18.351 1.00 95.19 211 ARG A N 1
ATOM 1673 C CA . ARG A 1 211 ? 1.081 0.496 -18.517 1.00 95.19 211 ARG A CA 1
ATOM 1674 C C . ARG A 1 211 ? 0.042 -0.191 -19.376 1.00 95.19 211 ARG A C 1
ATOM 1676 O O . ARG A 1 211 ? -1.149 0.069 -19.228 1.00 95.19 211 ARG A O 1
ATOM 1683 N N . THR A 1 212 ? 0.503 -1.080 -20.242 1.00 96.94 212 THR A N 1
ATOM 1684 C CA . THR A 1 212 ? -0.358 -1.977 -21.016 1.00 96.94 212 THR A CA 1
ATOM 1685 C C . THR A 1 212 ? 0.020 -3.405 -20.682 1.00 96.94 212 THR A C 1
ATOM 1687 O O . THR A 1 212 ? 1.203 -3.739 -20.697 1.00 96.94 212 THR A O 1
ATOM 1690 N N . TYR A 1 213 ? -0.979 -4.228 -20.390 1.00 97.81 213 TYR A N 1
ATOM 1691 C CA . TYR A 1 213 ? -0.835 -5.655 -20.136 1.00 97.81 213 TYR A CA 1
ATOM 1692 C C . TYR A 1 213 ? -1.626 -6.431 -21.191 1.00 97.81 213 TYR A C 1
ATOM 1694 O O . TYR A 1 213 ? -2.595 -5.896 -21.729 1.00 97.81 213 TYR A O 1
ATOM 1702 N N . ASP A 1 214 ? -1.215 -7.658 -21.494 1.00 96.50 214 ASP A N 1
ATOM 1703 C CA . ASP A 1 214 ? -2.010 -8.564 -22.325 1.00 96.50 214 ASP A CA 1
ATOM 1704 C C . ASP A 1 214 ? -3.095 -9.300 -21.520 1.00 96.50 214 ASP A C 1
ATOM 1706 O O . ASP A 1 214 ? -3.237 -9.114 -20.308 1.00 96.50 214 ASP A O 1
ATOM 1710 N N . ASP A 1 215 ? -3.852 -10.166 -22.197 1.00 95.94 215 ASP A N 1
ATOM 1711 C CA . ASP A 1 215 ? -4.932 -10.960 -21.599 1.00 95.94 215 ASP A CA 1
ATOM 1712 C C . ASP A 1 215 ? -4.434 -11.962 -20.541 1.00 95.94 215 ASP A C 1
ATOM 1714 O O . ASP A 1 215 ? -5.206 -12.422 -19.701 1.00 95.94 215 ASP A O 1
ATOM 1718 N N . GLN A 1 216 ? -3.140 -12.300 -20.557 1.00 95.62 216 GLN A N 1
ATOM 1719 C CA . GLN A 1 216 ? -2.476 -13.125 -19.544 1.00 95.62 216 GLN A CA 1
ATOM 1720 C C . GLN A 1 216 ? -1.800 -12.270 -18.462 1.00 95.62 216 GLN A C 1
ATOM 1722 O O . GLN A 1 216 ? -1.019 -12.793 -17.667 1.00 95.62 216 GLN A O 1
ATOM 1727 N N . GLN A 1 217 ? -2.095 -10.966 -18.421 1.00 96.62 217 GLN A N 1
ATOM 1728 C CA . GLN A 1 217 ? -1.566 -10.007 -17.453 1.00 96.62 217 GLN A CA 1
ATOM 1729 C C . GLN A 1 217 ? -0.035 -9.865 -17.500 1.00 96.62 217 GLN A C 1
ATOM 1731 O O . GLN A 1 217 ? 0.605 -9.452 -16.528 1.00 96.62 217 GLN A O 1
ATOM 1736 N N . ARG A 1 218 ? 0.586 -10.166 -18.643 1.00 96.94 218 ARG A N 1
ATOM 1737 C CA . ARG A 1 218 ? 2.007 -9.901 -18.885 1.00 96.94 218 ARG A CA 1
ATOM 1738 C C . ARG A 1 218 ? 2.167 -8.464 -19.358 1.00 96.94 218 ARG A C 1
ATOM 1740 O O . ARG A 1 218 ? 1.360 -7.966 -20.138 1.00 96.94 218 ARG A O 1
ATOM 1747 N N . ILE A 1 219 ? 3.197 -7.782 -18.868 1.00 98.06 219 ILE A N 1
ATOM 1748 C CA . ILE A 1 219 ? 3.462 -6.393 -19.249 1.00 98.06 219 ILE A CA 1
ATOM 1749 C C . ILE A 1 219 ? 3.863 -6.324 -20.726 1.00 98.06 219 ILE A C 1
ATOM 1751 O O . ILE A 1 219 ? 4.814 -6.969 -21.137 1.00 98.06 219 ILE A O 1
ATOM 1755 N N . LEU A 1 220 ? 3.163 -5.523 -21.521 1.00 98.38 220 LEU A N 1
ATOM 1756 C CA . LEU A 1 220 ? 3.508 -5.266 -22.921 1.00 98.38 220 LEU A CA 1
ATOM 1757 C C . LEU A 1 220 ? 4.319 -3.986 -23.067 1.00 98.38 220 LEU A C 1
ATOM 1759 O O . LEU A 1 220 ? 5.304 -3.959 -23.795 1.00 98.38 220 LEU A O 1
ATOM 1763 N N . ALA A 1 221 ? 3.924 -2.926 -22.361 1.00 98.12 221 ALA A N 1
ATOM 1764 C CA . ALA A 1 221 ? 4.613 -1.647 -22.443 1.00 98.12 221 ALA A CA 1
ATOM 1765 C C . ALA A 1 221 ? 4.474 -0.829 -21.161 1.00 98.12 221 ALA A C 1
ATOM 1767 O O . ALA A 1 221 ? 3.419 -0.850 -20.519 1.00 98.12 221 ALA A O 1
ATOM 1768 N N . ILE A 1 222 ? 5.515 -0.058 -20.844 1.00 96.94 222 ILE A N 1
ATOM 1769 C CA . ILE A 1 222 ? 5.460 1.034 -19.870 1.00 96.94 222 ILE A CA 1
ATOM 1770 C C . ILE A 1 222 ? 5.948 2.309 -20.554 1.00 96.94 222 ILE A C 1
ATOM 1772 O O . ILE A 1 222 ? 7.098 2.398 -20.978 1.00 96.94 222 ILE A O 1
ATOM 1776 N N . ASP A 1 223 ? 5.075 3.307 -20.661 1.00 95.12 223 ASP A N 1
ATOM 1777 C CA . ASP A 1 223 ? 5.447 4.634 -21.145 1.00 95.12 223 ASP A CA 1
ATOM 1778 C C . ASP A 1 223 ? 5.589 5.594 -19.965 1.00 95.12 223 ASP A C 1
ATOM 1780 O O . ASP A 1 223 ? 4.591 6.033 -19.383 1.00 95.12 223 ASP A O 1
ATOM 1784 N N . TYR A 1 224 ? 6.835 5.923 -19.625 1.00 93.00 224 TYR A N 1
ATOM 1785 C CA . TYR A 1 224 ? 7.161 6.856 -18.549 1.00 93.00 224 TYR A CA 1
ATOM 1786 C C . TYR A 1 224 ? 7.072 8.324 -18.983 1.00 93.00 224 TYR A C 1
ATOM 1788 O O . TYR A 1 224 ? 7.209 9.227 -18.165 1.00 93.00 224 TYR A O 1
ATOM 1796 N N . ARG A 1 225 ? 6.816 8.583 -20.270 1.00 88.81 225 ARG A N 1
ATOM 1797 C CA . ARG A 1 225 ? 6.600 9.934 -20.808 1.00 88.81 225 ARG A CA 1
ATOM 1798 C C . ARG A 1 225 ? 5.139 10.361 -20.693 1.00 88.81 225 ARG A C 1
ATOM 1800 O O . ARG A 1 225 ? 4.823 11.516 -20.969 1.00 88.81 225 ARG A O 1
ATOM 1807 N N . ALA A 1 226 ? 4.246 9.447 -20.297 1.00 74.00 226 ALA A N 1
ATOM 1808 C CA . ALA A 1 226 ? 2.805 9.681 -20.221 1.00 74.00 226 ALA A CA 1
ATOM 1809 C C . ALA A 1 226 ? 2.438 10.900 -19.352 1.00 74.00 226 ALA A C 1
ATOM 1811 O O . ALA A 1 226 ? 1.468 11.599 -19.662 1.00 74.00 226 ALA A O 1
ATOM 1812 N N . ASP A 1 227 ? 3.241 11.212 -18.328 1.00 67.19 227 ASP A N 1
ATOM 1813 C CA . ASP A 1 227 ? 3.054 12.396 -17.482 1.00 67.19 227 ASP A CA 1
ATOM 1814 C C . ASP A 1 227 ? 3.058 13.716 -18.272 1.00 67.19 227 ASP A C 1
ATOM 1816 O O . ASP A 1 227 ? 2.269 14.610 -17.976 1.00 67.19 227 ASP A O 1
ATOM 1820 N N . ALA A 1 228 ? 3.830 13.823 -19.363 1.00 61.38 228 ALA A N 1
ATOM 1821 C CA . ALA A 1 228 ? 3.864 15.035 -20.191 1.00 61.38 228 ALA A CA 1
ATOM 1822 C C . ALA A 1 228 ? 2.491 15.405 -20.789 1.00 61.38 228 ALA A C 1
ATOM 1824 O O . ALA A 1 228 ? 2.272 16.553 -21.170 1.00 61.38 228 ALA A O 1
ATOM 1825 N N . THR A 1 229 ? 1.567 14.442 -20.859 1.00 58.88 229 THR A N 1
ATOM 1826 C CA . THR A 1 229 ? 0.206 14.630 -21.387 1.00 58.88 229 THR A CA 1
ATOM 1827 C C . THR A 1 229 ? -0.868 14.674 -20.300 1.00 58.88 229 THR A C 1
ATOM 1829 O O . THR A 1 229 ? -1.900 15.310 -20.501 1.00 58.88 229 THR A O 1
ATOM 1832 N N . ARG A 1 230 ? -0.638 14.019 -19.152 1.00 68.00 230 ARG A N 1
ATOM 1833 C CA . ARG A 1 230 ? -1.613 13.893 -18.052 1.00 68.00 230 ARG A CA 1
ATOM 1834 C C . ARG A 1 230 ? -1.404 14.914 -16.934 1.00 68.00 230 ARG A C 1
ATOM 1836 O O . ARG A 1 230 ? -2.368 15.254 -16.257 1.00 68.00 230 ARG A O 1
ATOM 1843 N N . ASN A 1 231 ? -0.180 15.424 -16.773 1.00 71.56 231 ASN A N 1
ATOM 1844 C CA . ASN A 1 231 ? 0.218 16.369 -15.728 1.00 71.56 231 ASN A CA 1
ATOM 1845 C C . ASN A 1 231 ? -0.121 15.874 -14.304 1.00 71.56 231 ASN A C 1
ATOM 1847 O O . ASN A 1 231 ? -0.510 16.660 -13.434 1.00 71.56 231 ASN A O 1
ATOM 1851 N N . ASN A 1 232 ? 0.002 14.562 -14.072 1.00 81.31 232 ASN A N 1
ATOM 1852 C CA . ASN A 1 232 ? -0.283 13.935 -12.785 1.00 81.31 232 ASN A CA 1
ATOM 1853 C C . ASN A 1 232 ? 1.004 13.902 -11.959 1.00 81.31 232 ASN A C 1
ATOM 1855 O O . ASN A 1 232 ? 1.878 13.060 -12.155 1.00 81.31 232 ASN A O 1
ATOM 1859 N N . TYR A 1 233 ? 1.109 14.816 -10.995 1.00 83.19 233 TYR A N 1
ATOM 1860 C CA . TYR A 1 233 ? 2.296 14.926 -10.153 1.00 83.19 233 TYR A CA 1
ATOM 1861 C C . TYR A 1 233 ? 2.501 13.683 -9.275 1.00 83.19 233 TYR A C 1
ATOM 1863 O O . TYR A 1 233 ? 1.663 13.348 -8.435 1.00 83.19 233 TYR A O 1
ATOM 1871 N N . VAL A 1 234 ? 3.676 13.068 -9.408 1.00 89.94 234 VAL A N 1
ATOM 1872 C CA . VAL A 1 234 ? 4.232 12.126 -8.434 1.00 89.94 234 VAL A CA 1
ATOM 1873 C C . VAL A 1 234 ? 5.472 12.760 -7.823 1.00 89.94 234 VAL A C 1
ATOM 1875 O O . VAL A 1 234 ? 6.344 13.257 -8.536 1.00 89.94 234 VAL A O 1
ATOM 1878 N N . ASP A 1 235 ? 5.548 12.751 -6.494 1.00 89.38 235 ASP A N 1
ATOM 1879 C CA . ASP A 1 235 ? 6.681 13.344 -5.796 1.00 89.38 235 ASP A CA 1
ATOM 1880 C C . ASP A 1 235 ? 7.994 12.611 -6.146 1.00 89.38 235 ASP A C 1
ATOM 1882 O O . ASP A 1 235 ? 8.034 11.380 -6.046 1.00 89.38 235 ASP A O 1
ATOM 1886 N N . PRO A 1 236 ? 9.082 13.322 -6.509 1.00 87.88 236 PRO A N 1
ATOM 1887 C CA . PRO A 1 236 ? 10.377 12.708 -6.810 1.00 87.88 236 PRO A CA 1
ATOM 1888 C C . PRO A 1 236 ? 10.962 11.830 -5.688 1.00 87.88 236 PRO A C 1
ATOM 1890 O O . PRO A 1 236 ? 11.777 10.930 -5.936 1.00 87.88 236 PRO A O 1
ATOM 1893 N N . LEU A 1 237 ? 10.539 12.057 -4.438 1.00 87.75 237 LEU A N 1
ATOM 1894 C CA . LEU A 1 237 ? 10.867 11.186 -3.312 1.00 87.75 237 LEU A CA 1
ATOM 1895 C C . LEU A 1 237 ? 10.255 9.787 -3.474 1.00 87.75 237 LEU A C 1
ATOM 1897 O O . LEU A 1 237 ? 10.881 8.801 -3.078 1.00 87.75 237 LEU A O 1
ATOM 1901 N N . LEU A 1 238 ? 9.066 9.698 -4.074 1.00 92.06 238 LEU A N 1
ATOM 1902 C CA . LEU A 1 238 ? 8.362 8.448 -4.343 1.00 92.06 238 LEU A CA 1
ATOM 1903 C C . LEU A 1 238 ? 8.844 7.801 -5.638 1.00 92.06 238 LEU A C 1
ATOM 1905 O O . LEU A 1 238 ? 9.056 6.592 -5.648 1.00 92.06 238 LEU A O 1
ATOM 1909 N N . ASP A 1 239 ? 9.071 8.569 -6.708 1.00 93.44 239 ASP A N 1
ATOM 1910 C CA . ASP A 1 239 ? 9.626 8.060 -7.966 1.00 93.44 239 ASP A CA 1
ATOM 1911 C C . ASP A 1 239 ? 10.518 9.061 -8.695 1.00 93.44 239 ASP A C 1
ATOM 1913 O O . ASP A 1 239 ? 10.139 10.204 -8.901 1.00 93.44 239 ASP A O 1
ATOM 1917 N N . THR A 1 240 ? 11.704 8.625 -9.131 1.00 93.38 240 THR A N 1
ATOM 1918 C CA . THR A 1 240 ? 12.576 9.476 -9.946 1.00 93.38 240 THR A CA 1
ATOM 1919 C C . THR A 1 240 ? 12.019 9.511 -11.369 1.00 93.38 240 THR A C 1
ATOM 1921 O O . THR A 1 240 ? 11.955 8.443 -11.984 1.00 93.38 240 THR A O 1
ATOM 1924 N N . PRO A 1 241 ? 11.678 10.690 -11.920 1.00 92.06 241 PRO A N 1
ATOM 1925 C CA . PRO A 1 241 ? 11.099 10.803 -13.257 1.00 92.06 241 PRO A CA 1
ATOM 1926 C C . PRO A 1 241 ? 11.960 10.156 -14.344 1.00 92.06 241 PRO A C 1
ATOM 1928 O O . PRO A 1 241 ? 13.185 10.117 -14.235 1.00 92.06 241 PRO A O 1
ATOM 1931 N N . LYS A 1 242 ? 11.323 9.669 -15.407 1.00 92.69 242 LYS A N 1
ATOM 1932 C CA . LYS A 1 242 ? 11.960 9.009 -16.557 1.00 92.69 242 LYS A CA 1
ATOM 1933 C C . LYS A 1 242 ? 11.350 9.578 -17.834 1.00 92.69 242 LYS A C 1
ATOM 1935 O O . LYS A 1 242 ? 10.227 10.063 -17.812 1.00 92.69 242 LYS A O 1
ATOM 1940 N N . ASP A 1 243 ? 12.076 9.513 -18.939 1.00 92.81 243 ASP A N 1
ATOM 1941 C CA . ASP A 1 243 ? 11.694 10.137 -20.213 1.00 92.81 243 ASP A CA 1
ATOM 1942 C C . ASP A 1 243 ? 11.712 9.152 -21.393 1.00 92.81 243 ASP A C 1
ATOM 1944 O O . ASP A 1 243 ? 11.899 9.535 -22.547 1.00 92.81 243 ASP A O 1
ATOM 1948 N N . TRP A 1 244 ? 11.501 7.865 -21.120 1.00 95.25 244 TRP A N 1
ATOM 1949 C CA . TRP A 1 244 ? 11.503 6.810 -22.131 1.00 95.25 244 TRP A CA 1
ATOM 1950 C C . TRP A 1 244 ? 10.239 5.959 -22.089 1.00 95.25 244 TRP A C 1
ATOM 1952 O O . TRP A 1 244 ? 9.422 6.042 -21.171 1.00 95.25 244 TRP A O 1
ATOM 1962 N N . ARG A 1 245 ? 10.114 5.106 -23.097 1.00 96.88 245 ARG A N 1
ATOM 1963 C CA . ARG A 1 245 ? 9.150 4.013 -23.153 1.00 96.88 245 ARG A CA 1
ATOM 1964 C C . ARG A 1 245 ? 9.894 2.693 -23.254 1.00 96.88 245 ARG A C 1
ATOM 1966 O O . ARG A 1 245 ? 10.902 2.634 -23.953 1.00 96.88 245 ARG A O 1
ATOM 1973 N N . ASP A 1 246 ? 9.380 1.678 -22.574 1.00 98.38 246 ASP A N 1
ATOM 1974 C CA . ASP A 1 246 ? 9.824 0.294 -22.698 1.00 98.38 246 ASP A CA 1
ATOM 1975 C C . ASP A 1 246 ? 8.709 -0.556 -23.316 1.00 98.38 246 ASP A C 1
ATOM 1977 O O . ASP A 1 246 ? 7.582 -0.540 -22.819 1.00 98.38 246 ASP A O 1
ATOM 1981 N N . ASP A 1 247 ? 9.035 -1.312 -24.362 1.00 98.62 247 ASP A N 1
ATOM 1982 C CA . ASP A 1 247 ? 8.173 -2.308 -25.002 1.00 98.62 247 ASP A CA 1
ATOM 1983 C C . ASP A 1 247 ? 8.787 -3.702 -24.776 1.00 98.62 247 ASP A C 1
ATOM 1985 O O . ASP A 1 247 ? 9.934 -3.957 -25.146 1.00 98.62 247 ASP A O 1
ATOM 1989 N N . TYR A 1 248 ? 8.056 -4.586 -24.095 1.00 98.69 248 TYR A N 1
ATOM 1990 C CA . TYR A 1 248 ? 8.550 -5.869 -23.588 1.00 98.69 248 TYR A CA 1
ATOM 1991 C C . TYR A 1 248 ? 8.314 -7.018 -24.572 1.00 98.69 248 TYR A C 1
ATOM 1993 O O . TYR A 1 248 ? 7.252 -7.128 -25.183 1.00 98.69 248 TYR A O 1
ATOM 2001 N N . HIS A 1 249 ? 9.293 -7.924 -24.652 1.00 98.31 249 HIS A N 1
ATOM 2002 C CA . HIS A 1 249 ? 9.315 -9.020 -25.622 1.00 98.31 249 HIS A CA 1
ATOM 2003 C C . HIS A 1 249 ? 9.222 -10.380 -24.949 1.00 98.31 249 HIS A C 1
ATOM 2005 O O . HIS A 1 249 ? 9.890 -10.642 -23.944 1.00 98.31 249 HIS A O 1
ATOM 2011 N N . TYR A 1 250 ? 8.454 -11.275 -25.561 1.00 98.19 250 TYR A N 1
ATOM 2012 C CA . TYR A 1 250 ? 8.229 -12.635 -25.085 1.00 98.19 250 TYR A CA 1
ATOM 2013 C C . TYR A 1 250 ? 8.487 -13.640 -26.205 1.00 98.19 250 TYR A C 1
ATOM 2015 O O . TYR A 1 250 ? 8.281 -13.334 -27.379 1.00 98.19 250 TYR A O 1
ATOM 2023 N N . ASP A 1 251 ? 8.959 -14.832 -25.848 1.00 97.12 251 ASP A N 1
ATOM 2024 C CA . ASP A 1 251 ? 9.009 -15.959 -26.780 1.00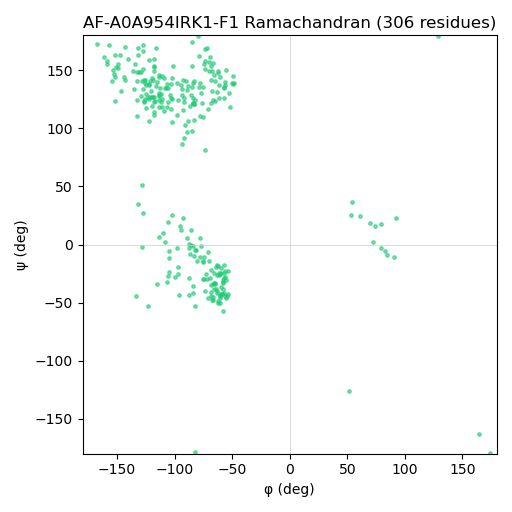 97.12 251 ASP A CA 1
ATOM 2025 C C . ASP A 1 251 ? 7.634 -16.642 -26.925 1.00 97.12 251 ASP A C 1
ATOM 2027 O O . ASP A 1 251 ? 6.641 -16.235 -26.316 1.00 97.12 251 ASP A O 1
ATOM 2031 N N . ALA A 1 252 ? 7.573 -17.682 -27.761 1.00 96.00 252 ALA A N 1
ATOM 2032 C CA . ALA A 1 252 ? 6.346 -18.434 -28.026 1.00 96.00 252 ALA A CA 1
ATOM 2033 C C . ALA A 1 252 ? 5.786 -19.148 -26.780 1.00 96.00 252 ALA A C 1
ATOM 2035 O O . ALA A 1 252 ? 4.575 -19.340 -26.690 1.00 96.00 252 ALA A O 1
ATOM 2036 N N . ASP A 1 253 ? 6.645 -19.483 -25.811 1.00 95.75 253 ASP A N 1
ATOM 2037 C CA . ASP A 1 253 ? 6.255 -20.086 -24.530 1.00 95.75 253 ASP A CA 1
ATOM 2038 C C . ASP A 1 253 ? 5.816 -19.024 -23.505 1.00 95.75 253 ASP A C 1
ATOM 2040 O O . ASP A 1 253 ? 5.421 -19.334 -22.380 1.00 95.75 253 ASP A O 1
ATOM 2044 N N . GLY A 1 254 ? 5.878 -17.746 -23.885 1.00 94.75 254 GLY A N 1
ATOM 2045 C CA . GLY A 1 254 ? 5.475 -16.626 -23.058 1.00 94.75 254 GLY A CA 1
ATOM 2046 C C . GLY A 1 254 ? 6.496 -16.212 -22.009 1.00 94.75 254 GLY A C 1
ATOM 2047 O O . GLY A 1 254 ? 6.145 -15.488 -21.073 1.00 94.75 254 GLY A O 1
ATOM 2048 N N . LYS A 1 255 ? 7.754 -16.627 -22.154 1.00 96.56 255 LYS A N 1
ATOM 2049 C CA . LYS A 1 255 ? 8.851 -16.207 -21.287 1.00 96.56 255 LYS A CA 1
ATOM 2050 C C . LYS A 1 255 ? 9.426 -14.882 -21.778 1.00 96.56 255 LYS A C 1
ATOM 2052 O O . LYS A 1 255 ? 9.671 -14.688 -22.965 1.00 96.56 255 LYS A O 1
ATOM 2057 N N . LEU A 1 256 ? 9.670 -13.967 -20.839 1.00 97.56 256 LEU A N 1
ATOM 2058 C CA . LEU A 1 256 ? 10.287 -12.674 -21.132 1.00 97.56 256 LEU A CA 1
ATOM 2059 C C . LEU A 1 256 ? 11.697 -12.878 -21.708 1.00 97.56 256 LEU A C 1
ATOM 2061 O O . LEU A 1 256 ? 12.540 -13.517 -21.072 1.00 97.56 256 LEU A O 1
ATOM 2065 N N . THR A 1 257 ? 11.970 -12.288 -22.869 1.00 97.94 257 THR A N 1
ATOM 2066 C CA . THR A 1 257 ? 13.281 -12.336 -23.540 1.00 97.94 257 THR A CA 1
ATOM 2067 C C . THR A 1 257 ? 14.056 -11.021 -23.416 1.00 97.94 257 THR A C 1
ATOM 2069 O O . THR A 1 257 ? 15.293 -11.029 -23.450 1.00 97.94 257 THR A O 1
ATOM 2072 N N . GLY A 1 258 ? 13.358 -9.905 -23.190 1.00 98.19 258 GLY A N 1
ATOM 2073 C CA . GLY A 1 258 ? 13.953 -8.577 -23.091 1.00 98.19 258 GLY A CA 1
ATOM 2074 C C . GLY A 1 258 ? 12.933 -7.452 -23.213 1.00 98.19 258 GLY A C 1
ATOM 2075 O O . GLY A 1 258 ? 11.733 -7.678 -23.068 1.00 98.19 258 GLY A O 1
ATOM 2076 N N . TRP A 1 259 ? 13.421 -6.244 -23.474 1.00 98.69 259 TRP A N 1
ATOM 2077 C CA . TRP A 1 259 ? 12.594 -5.108 -23.882 1.00 98.69 259 TRP A CA 1
ATOM 2078 C C . TRP A 1 259 ? 13.393 -4.146 -24.758 1.00 98.69 259 TRP A C 1
ATOM 2080 O O . TRP A 1 259 ? 14.613 -4.029 -24.614 1.00 98.69 259 TRP A O 1
ATOM 2090 N N . THR A 1 260 ? 12.684 -3.432 -25.624 1.00 98.56 260 THR A N 1
ATOM 2091 C CA . THR A 1 260 ? 13.209 -2.286 -26.363 1.00 98.56 260 THR A CA 1
ATOM 2092 C C . THR A 1 260 ? 12.891 -1.024 -25.578 1.00 98.56 260 THR A C 1
ATOM 2094 O O . THR A 1 260 ? 11.743 -0.796 -25.205 1.00 98.56 260 THR A O 1
ATOM 2097 N N . ARG A 1 261 ? 13.897 -0.186 -25.341 1.00 98.25 261 ARG A N 1
ATOM 2098 C CA . ARG A 1 261 ? 13.746 1.148 -24.764 1.00 98.25 261 ARG A CA 1
ATOM 2099 C C . ARG A 1 261 ? 13.867 2.200 -25.853 1.00 98.25 261 ARG A C 1
ATOM 2101 O O . ARG A 1 261 ? 14.890 2.259 -26.533 1.00 98.25 261 ARG A O 1
ATOM 2108 N N . THR A 1 262 ? 12.879 3.081 -25.957 1.00 97.56 262 THR A N 1
ATOM 2109 C CA . THR A 1 262 ? 12.915 4.242 -26.852 1.00 97.56 262 THR A CA 1
ATOM 2110 C C . THR A 1 262 ? 12.983 5.532 -26.046 1.00 97.56 262 THR A C 1
ATOM 2112 O O . THR A 1 262 ? 12.101 5.821 -25.232 1.00 97.56 262 THR A O 1
ATOM 2115 N N . ARG A 1 263 ? 14.021 6.335 -26.296 1.00 93.81 263 ARG A N 1
ATOM 2116 C CA . ARG A 1 263 ? 14.209 7.670 -25.715 1.00 93.81 263 ARG A CA 1
ATOM 2117 C C . ARG A 1 263 ? 14.583 8.644 -26.827 1.00 93.81 263 ARG A C 1
ATOM 2119 O O . ARG A 1 263 ? 15.691 8.574 -27.355 1.00 93.81 263 ARG A O 1
ATOM 2126 N N . ASN A 1 264 ? 13.677 9.564 -27.158 1.00 89.38 264 ASN A N 1
ATOM 2127 C CA . ASN A 1 264 ? 13.789 10.413 -28.351 1.00 89.38 264 ASN A CA 1
ATOM 2128 C C . ASN A 1 264 ? 14.040 9.536 -29.596 1.00 89.38 264 ASN A C 1
ATOM 2130 O O . ASN A 1 264 ? 13.300 8.577 -29.804 1.00 89.38 264 ASN A O 1
ATOM 2134 N N . ASP A 1 265 ? 15.098 9.810 -30.359 1.00 89.62 265 ASP A N 1
ATOM 2135 C CA . ASP A 1 265 ? 15.488 9.030 -31.542 1.00 89.62 265 ASP A CA 1
ATOM 2136 C C . ASP A 1 265 ? 16.378 7.812 -31.214 1.00 89.62 265 ASP A C 1
ATOM 2138 O O . ASP A 1 265 ? 16.789 7.076 -32.109 1.00 89.62 265 ASP A O 1
ATOM 2142 N N . SER A 1 266 ? 16.707 7.593 -29.935 1.00 94.44 266 SER A N 1
ATOM 2143 C CA . SER A 1 266 ? 17.542 6.474 -29.495 1.00 94.44 266 SER A CA 1
ATOM 2144 C C . SER A 1 266 ? 16.702 5.239 -29.188 1.00 94.44 266 SER A C 1
ATOM 2146 O O . SER A 1 266 ? 15.703 5.313 -28.465 1.00 94.44 266 SER A O 1
ATOM 2148 N N . VAL A 1 267 ? 17.154 4.095 -29.700 1.00 96.94 267 VAL A N 1
ATOM 2149 C CA . VAL A 1 267 ? 16.572 2.773 -29.463 1.00 96.94 267 VAL A CA 1
ATOM 2150 C C . VAL A 1 267 ? 17.642 1.875 -28.854 1.00 96.94 267 VAL A C 1
ATOM 2152 O O . VAL A 1 267 ? 18.745 1.758 -29.385 1.00 96.94 267 VAL A O 1
ATOM 2155 N N . GLN A 1 268 ? 17.323 1.258 -27.720 1.00 97.31 268 GLN A N 1
ATOM 2156 C CA . GLN A 1 268 ? 18.225 0.390 -26.969 1.00 97.31 268 GLN A CA 1
ATOM 2157 C C . GLN A 1 268 ? 17.551 -0.943 -26.670 1.00 97.31 268 GLN A C 1
ATOM 2159 O O . GLN A 1 268 ? 16.383 -0.978 -26.300 1.00 97.31 268 GLN A O 1
ATOM 2164 N N . GLU A 1 269 ? 18.303 -2.033 -26.764 1.00 98.06 269 GLU A N 1
ATOM 2165 C CA . GLU A 1 269 ? 17.799 -3.378 -26.491 1.00 98.06 269 GLU A CA 1
ATOM 2166 C C . GLU A 1 269 ? 18.319 -3.894 -25.154 1.00 98.06 269 GLU A C 1
ATOM 2168 O O . GLU A 1 269 ? 19.515 -3.821 -24.867 1.00 98.06 269 GLU A O 1
ATOM 2173 N N . PHE A 1 270 ? 17.431 -4.475 -24.355 1.00 98.12 270 PHE A N 1
ATOM 2174 C CA . PHE A 1 270 ? 17.758 -5.049 -23.057 1.00 98.12 270 PHE A CA 1
ATOM 2175 C C . PHE A 1 270 ? 17.478 -6.547 -23.028 1.00 98.12 270 PHE A C 1
ATOM 2177 O O . PHE A 1 270 ? 16.581 -7.062 -23.693 1.00 98.12 270 PHE A O 1
ATOM 2184 N N . THR A 1 271 ? 18.259 -7.273 -22.240 1.00 97.88 271 THR A N 1
ATOM 2185 C CA . THR A 1 271 ? 17.985 -8.669 -21.895 1.00 97.88 271 THR A CA 1
ATOM 2186 C C . THR A 1 271 ? 16.908 -8.767 -20.809 1.00 97.88 271 THR A C 1
ATOM 2188 O O . THR A 1 271 ? 16.664 -7.818 -20.066 1.00 97.88 271 THR A O 1
ATOM 2191 N N . ALA A 1 272 ? 16.293 -9.942 -20.646 1.00 97.25 272 ALA A N 1
ATOM 2192 C CA . ALA A 1 272 ? 15.300 -10.183 -19.592 1.00 97.25 272 ALA A CA 1
ATOM 2193 C C . ALA A 1 272 ? 15.827 -9.973 -18.154 1.00 97.25 272 ALA A C 1
ATOM 2195 O O . ALA A 1 272 ? 15.041 -9.705 -17.244 1.00 97.25 272 ALA A O 1
ATOM 2196 N N . ASP A 1 273 ? 17.141 -10.096 -17.936 1.00 96.38 273 ASP A N 1
ATOM 2197 C CA . ASP A 1 273 ? 17.812 -9.831 -16.658 1.00 96.38 273 ASP A CA 1
ATOM 2198 C C . ASP A 1 273 ? 18.237 -8.364 -16.467 1.00 96.38 273 ASP A C 1
ATOM 2200 O O . ASP A 1 273 ? 18.692 -8.011 -15.381 1.00 96.38 273 ASP A O 1
ATOM 2204 N N . GLY A 1 274 ? 18.019 -7.502 -17.466 1.00 96.56 274 GLY A N 1
ATOM 2205 C CA . GLY A 1 274 ? 18.215 -6.054 -17.370 1.00 96.56 274 GLY A CA 1
ATOM 2206 C C . GLY A 1 274 ? 19.581 -5.526 -17.777 1.00 96.56 274 GLY A C 1
ATOM 2207 O O . GLY A 1 274 ? 19.955 -4.419 -17.388 1.00 96.56 274 GLY A O 1
ATOM 2208 N N . LYS A 1 275 ? 20.311 -6.283 -18.597 1.00 97.19 275 LYS A N 1
ATOM 2209 C CA . LYS A 1 275 ? 21.566 -5.838 -19.204 1.00 97.19 275 LYS A CA 1
ATOM 2210 C C . LYS A 1 275 ? 21.297 -5.158 -20.540 1.00 97.19 275 LYS A C 1
ATOM 2212 O O . LYS A 1 275 ? 20.472 -5.626 -21.322 1.00 97.19 275 LYS A O 1
ATOM 2217 N N . LEU A 1 276 ? 22.032 -4.087 -20.821 1.00 97.50 276 LEU A N 1
ATOM 2218 C CA . LEU A 1 276 ? 21.991 -3.397 -22.109 1.00 97.50 276 LEU A CA 1
ATOM 2219 C C . LEU A 1 276 ? 22.784 -4.200 -23.145 1.00 97.50 276 LEU A C 1
ATOM 2221 O O . LEU A 1 276 ? 23.933 -4.569 -22.894 1.00 97.50 276 LEU A O 1
ATOM 2225 N N . ARG A 1 277 ? 22.195 -4.451 -24.315 1.00 96.75 277 ARG A N 1
ATOM 2226 C CA . ARG A 1 277 ? 22.883 -5.022 -25.477 1.00 96.75 277 ARG A CA 1
ATOM 2227 C C . ARG A 1 277 ? 23.596 -3.900 -26.225 1.00 96.75 277 ARG A C 1
ATOM 2229 O O . ARG A 1 277 ? 22.952 -2.952 -26.662 1.00 96.75 277 ARG A O 1
ATOM 2236 N N . ILE A 1 278 ? 24.913 -4.016 -26.364 1.00 93.44 278 ILE A N 1
ATOM 2237 C CA . ILE A 1 278 ? 25.739 -3.013 -27.060 1.00 93.44 278 ILE A CA 1
ATOM 2238 C C . ILE A 1 278 ? 26.206 -3.501 -28.434 1.00 93.44 278 ILE A C 1
ATOM 2240 O O . ILE A 1 278 ? 26.308 -2.711 -29.363 1.00 93.44 278 ILE A O 1
ATOM 2244 N N . GLU A 1 279 ? 26.431 -4.808 -28.580 1.00 89.06 279 GLU A N 1
ATOM 2245 C CA . GLU A 1 279 ? 26.828 -5.473 -29.825 1.00 89.06 279 GLU A CA 1
ATOM 2246 C C . GLU A 1 279 ? 26.221 -6.890 -29.843 1.00 89.06 279 GLU A C 1
ATOM 2248 O O . GLU A 1 279 ? 25.824 -7.402 -28.785 1.00 89.06 279 GLU A O 1
ATOM 2253 N N . PRO A 1 280 ? 26.154 -7.574 -31.000 1.00 88.12 280 PRO A N 1
ATOM 2254 C CA . PRO A 1 280 ? 25.738 -8.973 -31.056 1.00 88.12 280 PRO A CA 1
ATOM 2255 C C . PRO A 1 280 ? 26.540 -9.846 -30.075 1.00 88.12 280 PRO A C 1
ATOM 2257 O O . PRO A 1 280 ? 27.758 -9.956 -30.166 1.00 88.12 280 PRO A O 1
ATOM 2260 N N . GLY A 1 281 ? 25.848 -10.457 -29.109 1.00 88.00 281 GLY A N 1
ATOM 2261 C CA . GLY A 1 281 ? 26.459 -11.314 -28.085 1.00 88.00 281 GLY A CA 1
ATOM 2262 C C . GLY A 1 281 ? 27.131 -10.585 -26.913 1.00 88.00 281 GLY A C 1
ATOM 2263 O O . GLY A 1 281 ? 27.560 -11.252 -25.973 1.00 88.00 281 GLY A O 1
ATOM 2264 N N . LYS A 1 282 ? 27.184 -9.245 -26.909 1.00 93.88 282 LYS A N 1
ATOM 2265 C CA . LYS A 1 282 ? 27.826 -8.451 -25.851 1.00 93.88 282 LYS A CA 1
ATOM 2266 C C . LYS A 1 282 ? 26.805 -7.624 -25.073 1.00 93.88 282 LYS A C 1
ATOM 2268 O O . LYS A 1 282 ? 26.031 -6.851 -25.641 1.00 93.88 282 LYS A O 1
ATOM 2273 N N . THR A 1 283 ? 26.837 -7.766 -23.751 1.00 96.69 283 THR A N 1
ATOM 2274 C CA . THR A 1 283 ? 25.923 -7.075 -22.834 1.00 96.69 283 THR A CA 1
ATOM 2275 C C . THR A 1 283 ? 26.670 -6.449 -21.670 1.00 96.69 283 THR A C 1
ATOM 2277 O O . THR A 1 283 ? 27.645 -7.030 -21.192 1.00 96.69 283 THR A O 1
ATOM 2280 N N . VAL A 1 284 ? 26.169 -5.327 -21.163 1.00 96.56 284 VAL A N 1
ATOM 2281 C CA . VAL A 1 284 ? 26.738 -4.609 -20.015 1.00 96.56 284 VAL A CA 1
ATOM 2282 C C . VAL A 1 284 ? 25.678 -4.343 -18.953 1.00 96.56 284 VAL A C 1
ATOM 2284 O O . VAL A 1 284 ? 24.489 -4.224 -19.254 1.00 96.56 284 VAL A O 1
ATOM 2287 N N . ASP A 1 285 ? 26.113 -4.266 -17.697 1.00 96.44 285 ASP A N 1
ATOM 2288 C CA . ASP A 1 285 ? 25.248 -3.830 -16.602 1.00 96.44 285 ASP A CA 1
ATOM 2289 C C . ASP A 1 285 ? 24.953 -2.335 -16.725 1.00 96.44 285 ASP A C 1
ATOM 2291 O O . ASP A 1 285 ? 25.705 -1.581 -17.343 1.00 96.44 285 ASP A O 1
ATOM 2295 N N . VAL A 1 286 ? 23.847 -1.900 -16.130 1.00 96.00 286 VAL A N 1
ATOM 2296 C CA . VAL A 1 286 ? 23.389 -0.515 -16.211 1.00 96.00 286 VAL A CA 1
ATOM 2297 C C . VAL A 1 286 ? 23.205 0.050 -14.814 1.00 96.00 286 VAL A C 1
ATOM 2299 O O . VAL A 1 286 ? 22.537 -0.543 -13.966 1.00 96.00 286 VAL A O 1
ATOM 2302 N N . ARG A 1 287 ? 23.790 1.222 -14.580 1.00 95.44 287 ARG A N 1
ATOM 2303 C CA . ARG A 1 287 ? 23.606 2.006 -13.363 1.00 95.44 287 ARG A CA 1
ATOM 2304 C C . ARG A 1 287 ? 22.558 3.084 -13.599 1.00 95.44 287 ARG A C 1
ATOM 2306 O O . ARG A 1 287 ? 22.565 3.752 -14.630 1.00 95.44 287 ARG A O 1
ATOM 2313 N N . TYR A 1 288 ? 21.707 3.286 -12.602 1.00 96.06 288 TYR A N 1
ATOM 2314 C CA . TYR A 1 288 ? 20.717 4.354 -12.592 1.00 96.06 288 TYR A CA 1
ATOM 2315 C C . TYR A 1 288 ? 21.082 5.388 -11.528 1.00 96.06 288 TYR A C 1
ATOM 2317 O O . TYR A 1 288 ? 21.282 5.044 -10.363 1.00 96.06 288 TYR A O 1
ATOM 2325 N N . THR A 1 289 ? 21.195 6.651 -11.928 1.00 95.19 289 THR A N 1
ATOM 2326 C CA . THR A 1 289 ? 21.516 7.785 -11.047 1.00 95.19 289 THR A CA 1
ATOM 2327 C C . THR A 1 289 ? 20.539 8.932 -11.290 1.00 95.19 289 THR A C 1
ATOM 2329 O O . THR A 1 289 ? 19.746 8.886 -12.224 1.00 95.19 289 THR A O 1
ATOM 2332 N N . THR A 1 290 ? 20.529 9.955 -10.439 1.00 93.94 290 THR A N 1
ATOM 2333 C CA . THR A 1 290 ? 19.742 11.169 -10.695 1.00 93.94 290 THR A CA 1
ATOM 2334 C C . THR A 1 290 ? 20.585 12.221 -11.399 1.00 93.94 290 THR A C 1
ATOM 2336 O O . THR A 1 290 ? 21.674 12.550 -10.929 1.00 93.94 290 THR A O 1
ATOM 2339 N N . GLU A 1 291 ? 20.038 12.830 -12.441 1.00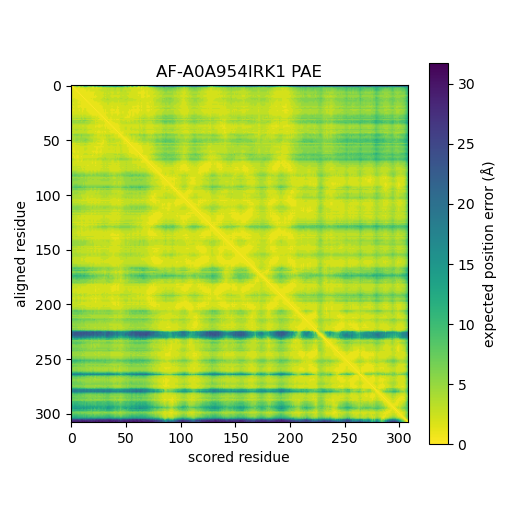 93.56 291 GLU A N 1
ATOM 2340 C CA . GLU A 1 291 ? 20.561 14.044 -13.060 1.00 93.56 291 GLU A CA 1
ATOM 2341 C C . GLU A 1 291 ? 19.645 15.224 -12.733 1.00 93.56 291 GLU A C 1
ATOM 2343 O O . GLU A 1 291 ? 18.421 15.112 -12.815 1.00 93.56 291 GLU A O 1
ATOM 2348 N N . ARG A 1 292 ? 20.231 16.362 -12.350 1.00 92.31 292 ARG A N 1
ATOM 2349 C CA . ARG A 1 292 ? 19.488 17.609 -12.156 1.00 92.31 292 ARG A CA 1
ATOM 2350 C C . ARG A 1 292 ? 19.514 18.409 -13.452 1.00 92.31 292 ARG A C 1
ATOM 2352 O O . ARG A 1 292 ? 20.571 18.864 -13.878 1.00 92.31 292 ARG A O 1
ATOM 2359 N N . LEU A 1 293 ? 18.346 18.610 -14.043 1.00 88.88 293 LEU A N 1
ATOM 2360 C CA . LEU A 1 293 ? 18.165 19.396 -15.255 1.00 88.88 293 LEU A CA 1
ATOM 2361 C C . LEU A 1 293 ? 18.298 20.907 -14.965 1.00 88.88 293 LEU A C 1
ATOM 2363 O O . LEU A 1 293 ? 18.052 21.340 -13.832 1.00 88.88 293 LEU A O 1
ATOM 2367 N N . PRO A 1 294 ? 18.606 21.746 -15.977 1.00 90.88 294 PRO A N 1
ATOM 2368 C CA . PRO A 1 294 ? 18.736 23.201 -15.808 1.00 90.88 294 PRO A CA 1
ATOM 2369 C C . PRO A 1 294 ? 17.491 23.889 -15.230 1.00 90.88 294 PRO A C 1
ATOM 2371 O O . PRO A 1 294 ? 17.599 24.893 -14.533 1.00 90.88 294 PRO A O 1
ATOM 2374 N N . ASN A 1 295 ? 16.304 23.328 -15.474 1.00 86.31 295 ASN A N 1
ATOM 2375 C CA . ASN A 1 295 ? 15.033 23.809 -14.921 1.00 86.31 295 ASN A CA 1
ATOM 2376 C C . ASN A 1 295 ? 14.800 23.394 -13.451 1.00 86.31 295 ASN A C 1
ATOM 2378 O O . ASN A 1 295 ? 13.712 23.600 -12.917 1.00 86.31 295 ASN A O 1
ATOM 2382 N N . GLY A 1 296 ? 15.790 22.771 -12.806 1.00 84.81 296 GLY A N 1
ATOM 2383 C CA . GLY A 1 296 ? 15.737 22.325 -11.418 1.00 84.81 296 GLY A CA 1
ATOM 2384 C C . GLY A 1 296 ? 15.051 20.976 -11.193 1.00 84.81 296 GLY A C 1
ATOM 2385 O O . GLY A 1 296 ? 15.094 20.492 -10.063 1.00 84.81 296 GLY A O 1
ATOM 2386 N N . LYS A 1 297 ? 14.459 20.356 -12.225 1.00 85.25 297 LYS A N 1
ATOM 2387 C CA . LYS A 1 297 ? 13.854 19.019 -12.128 1.00 85.25 297 LYS A CA 1
ATOM 2388 C C . LYS A 1 297 ? 14.926 17.930 -12.080 1.00 85.25 297 LYS A C 1
ATOM 2390 O O . LYS A 1 297 ? 16.031 18.117 -12.580 1.00 85.25 297 LYS A O 1
ATOM 2395 N N . PHE A 1 298 ? 14.578 16.783 -11.505 1.00 88.38 298 PHE A N 1
ATOM 2396 C CA . PHE A 1 298 ? 15.420 15.589 -11.523 1.00 88.38 298 PHE A CA 1
ATOM 2397 C C . PHE A 1 298 ? 14.907 14.587 -12.553 1.00 88.38 298 PHE A C 1
ATOM 2399 O O . PHE A 1 298 ? 13.696 14.427 -12.705 1.00 88.38 298 PHE A O 1
ATOM 2406 N N . LEU A 1 299 ? 15.831 13.907 -13.221 1.00 92.44 299 LEU A N 1
ATOM 2407 C CA . LEU A 1 299 ? 15.554 12.832 -14.164 1.00 92.44 299 LEU A CA 1
ATOM 2408 C C . LEU A 1 299 ? 16.433 11.622 -13.840 1.00 92.44 299 LEU A C 1
ATOM 2410 O O . LEU A 1 299 ? 17.552 11.763 -13.340 1.00 92.44 299 LEU A O 1
ATOM 2414 N N . LEU A 1 300 ? 15.925 10.423 -14.108 1.00 94.94 300 LEU A N 1
ATOM 2415 C CA . LEU A 1 300 ? 16.677 9.190 -13.965 1.00 94.94 300 LEU A CA 1
ATOM 2416 C C . LEU A 1 300 ? 17.664 9.073 -15.128 1.00 94.94 300 LEU A C 1
ATOM 2418 O O . LEU A 1 300 ? 17.290 8.824 -16.273 1.00 94.94 300 LEU A 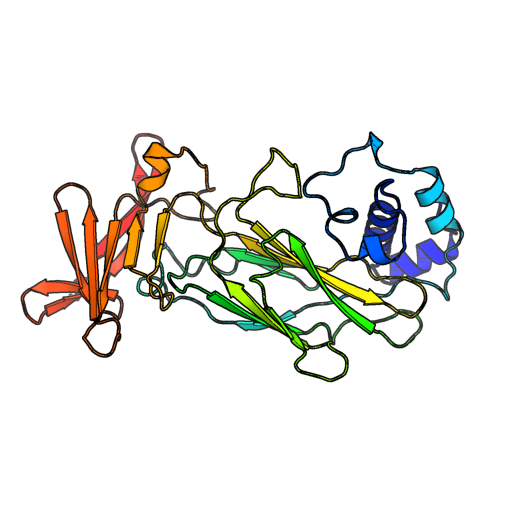O 1
ATOM 2422 N N . LYS A 1 301 ? 18.945 9.224 -14.820 1.00 94.69 301 LYS A N 1
ATOM 2423 C CA . LYS A 1 301 ? 20.041 8.984 -15.745 1.00 94.69 301 LYS A CA 1
ATOM 2424 C C . LYS A 1 301 ? 20.381 7.501 -15.769 1.00 94.69 301 LYS A C 1
ATOM 2426 O O . LYS A 1 301 ? 20.367 6.826 -14.741 1.00 94.69 301 LYS A O 1
ATOM 2431 N N . GLN A 1 302 ? 20.686 7.011 -16.962 1.00 94.50 302 GLN A N 1
ATOM 2432 C CA . GLN A 1 302 ? 21.067 5.632 -17.232 1.00 94.50 302 GLN A CA 1
ATOM 2433 C C . GLN A 1 302 ? 22.490 5.617 -17.787 1.00 94.50 302 GLN A C 1
ATOM 2435 O O . GLN A 1 302 ? 22.723 6.212 -18.836 1.00 94.50 302 GLN A O 1
ATOM 2440 N N . ASP A 1 303 ? 23.400 4.901 -17.130 1.00 93.25 303 ASP A N 1
ATOM 2441 C CA . ASP A 1 303 ? 24.809 4.811 -17.515 1.00 93.25 303 ASP A CA 1
ATOM 2442 C C . ASP A 1 303 ? 25.237 3.335 -17.650 1.00 93.25 303 ASP A C 1
ATOM 2444 O O . ASP A 1 303 ? 25.088 2.570 -16.688 1.00 93.25 303 ASP A O 1
ATOM 2448 N N . PRO A 1 304 ? 25.764 2.897 -18.809 1.00 92.12 304 PRO A N 1
ATOM 2449 C CA . PRO A 1 304 ? 26.393 1.587 -18.939 1.00 92.12 304 PRO A CA 1
ATOM 2450 C C . PRO A 1 304 ? 27.604 1.467 -18.006 1.00 92.12 304 PRO A C 1
ATOM 2452 O O . PRO A 1 304 ? 28.411 2.387 -17.899 1.00 92.12 304 PRO A O 1
ATOM 2455 N N . ILE A 1 305 ? 27.744 0.326 -17.337 1.00 89.50 305 ILE A N 1
ATOM 2456 C CA . ILE A 1 305 ? 28.935 -0.008 -16.557 1.00 89.50 305 ILE A CA 1
ATOM 2457 C C . ILE A 1 305 ? 29.876 -0.770 -17.488 1.00 89.50 305 ILE A C 1
ATOM 2459 O O . ILE A 1 305 ? 29.787 -1.994 -17.619 1.00 89.50 305 ILE A O 1
ATOM 2463 N N . GLU A 1 306 ? 30.763 -0.044 -18.161 1.00 73.44 306 GLU A N 1
ATOM 2464 C CA . GLU A 1 306 ? 31.908 -0.666 -18.820 1.00 73.44 306 GLU A CA 1
ATOM 2465 C C . GLU A 1 306 ? 32.845 -1.185 -17.723 1.00 73.44 306 GLU A C 1
ATOM 2467 O O . GLU A 1 306 ? 33.234 -0.443 -16.819 1.00 73.44 306 GLU A O 1
ATOM 2472 N N . LYS A 1 307 ? 33.125 -2.492 -17.726 1.00 58.12 307 LYS A N 1
ATOM 2473 C CA . LYS A 1 307 ? 34.166 -3.042 -16.856 1.00 58.12 307 LYS A CA 1
ATOM 2474 C C . LYS A 1 307 ? 35.507 -2.578 -17.422 1.00 58.12 307 LYS A C 1
ATOM 2476 O O . LYS A 1 307 ? 35.810 -2.941 -18.558 1.00 58.12 307 LYS A O 1
ATOM 2481 N N . GLU A 1 308 ? 36.240 -1.778 -16.648 1.00 42.75 308 GLU A N 1
ATOM 2482 C CA . GLU A 1 308 ? 37.686 -1.575 -16.840 1.00 42.75 308 GLU A CA 1
ATOM 2483 C C . GLU A 1 308 ? 38.438 -2.912 -16.797 1.00 42.75 308 GLU A C 1
ATOM 2485 O O . GLU A 1 308 ? 38.029 -3.805 -16.009 1.00 42.75 308 GLU A O 1
#

Secondary structure (DSSP, 8-state):
--S-HHHHHHHHHTT-HHHHHHHHHHHTBTT--STGGGGSGGGS-SS--GGGB-HHHHHHHHHH--TTSPPPB---EEEEE--PPBTTTB-SSS--SEEEEETTEEEEEE-SS-SEEEEEEE-TT-B-TT----EEEEEEEES-TTT-EEEESSTT-SEEEEEEE----EESSTT-S-EE-EEEEEEEEE-SS-BPPPEEEEEEE-SSSEEEE-TT--EEEEETTTHHHH-----TTT------EEEEEE-TT--EEEEEEEETTEEEEEETTSPEEEETTEEEEEEEEEEE-TTS-EEEEEEEE---

pLDDT: mean 94.09, std 6.72, range [42.75, 98.88]

Mean predicted aligned error: 4.5 Å

Sequence (308 aa):
AAFRPEVKAKLTQAGLLMPTVQMIFRMSNKQVETPDDYRTGKAHPTVFDGKQIDMVKMVNMAHEMTTETLPPFCQIEVVEEDLGKVGRDYFDVGPREKFFDTPCAIARIVKSKSYEKRMVLSAEKSRDLTGKPLTYHWTVLRGDAERITIKPLNKEASRVELVVPYHTRQPIAEGSSMESNRVDIGVFVHNGQFNSPPAFVSLFYLDNESRTYDDQQRILAIDYRADATRNNYVDPLLDTPKDWRDDYHYDADGKLTGWTRTRNDSVQEFTADGKLRIEPGKTVDVRYTTERLPNGKFLLKQDPIEKE

Foldseek 3Di:
DLADPVQCVLCVVVVNNVQQLLQLQLCQFQQNPDPVCCQALSSVPPDDDPVRGRPVSSSVVNNPDDPQQDAWAFFKDWPDWDADDDLFQAHAQDRQQFPDDDRQEGEGEDGGLAQKTKTKMARPPIGDPNGFDKAKDKDWRFDDRVQWDWAQPDPSSRITITIDGQFAWDARDPPHPDIFRKTKMWMWMGRPRDIGRTGIYMYHYDHQWDWDADPVRHTQKIQNCVCVVVVDDDDVSNPAGEQWMWGWDADPVRHTQWIWIDHPPDIWTAGSRNWTDDDVVDTFHKRWDWDQDPVRGIHIDIDTDDDD

Nearest PDB structures (foldseek):
  5xwu-assembly1_A  TM=2.893E-01  e=1.582E-02  Mus musculus
  6idc-assembly1_A-2  TM=2.563E-01  e=1.288E-01  Borreliella burgdorferi
  6iei-assembly1_A-2  TM=2.543E-01  e=3.013E-01  Borreliella burgdorferi B31
  8fia-assembly1_A-2  TM=1.399E-01  e=8.183E-02  Drosophila melanogaster

Radius of gyration: 23.43 Å; Cα contacts (8 Å, |Δi|>4): 662; chains: 1; bounding box: 62×44×67 Å